Protein AF-A0A369GUS5-F1 (afdb_monomer_lite)

Radius of gyration: 23.83 Å; chains: 1; bounding box: 43×52×90 Å

Structure (mmCIF, N/CA/C/O backbone):
data_AF-A0A369GUS5-F1
#
_entry.id   AF-A0A369GUS5-F1
#
loop_
_atom_site.group_PDB
_atom_site.id
_atom_site.type_symbol
_atom_site.label_atom_id
_atom_site.label_alt_id
_atom_site.label_comp_id
_atom_site.label_asym_id
_atom_site.label_entity_id
_atom_site.label_seq_id
_atom_site.pdbx_PDB_ins_code
_atom_site.Cartn_x
_atom_site.Cartn_y
_atom_site.Cartn_z
_atom_site.occupancy
_atom_site.B_iso_or_equiv
_atom_site.auth_seq_id
_atom_site.auth_comp_id
_atom_site.auth_asym_id
_atom_site.auth_atom_id
_atom_site.pdbx_PDB_model_num
ATOM 1 N N . MET A 1 1 ? 21.779 -41.588 66.753 1.00 44.69 1 MET A N 1
ATOM 2 C CA . MET A 1 1 ? 21.490 -40.269 66.150 1.00 44.69 1 MET A CA 1
ATOM 3 C C . MET A 1 1 ? 20.003 -40.206 65.846 1.00 44.69 1 MET A C 1
ATOM 5 O O . MET A 1 1 ? 19.440 -41.205 65.418 1.00 44.69 1 MET A O 1
ATOM 9 N N . PHE A 1 2 ? 19.377 -39.089 66.210 1.00 37.22 2 PHE A N 1
ATOM 10 C CA . PHE A 1 2 ? 17.934 -38.844 66.201 1.00 37.22 2 PHE A CA 1
ATOM 11 C C . PHE A 1 2 ? 17.365 -38.628 64.784 1.00 37.22 2 PHE A C 1
ATOM 13 O O . PHE A 1 2 ? 18.080 -38.204 63.882 1.00 37.22 2 PHE A O 1
ATOM 20 N N . LYS A 1 3 ? 16.066 -38.922 64.631 1.00 46.69 3 LYS A N 1
ATOM 21 C CA . LYS A 1 3 ? 15.208 -38.693 63.453 1.00 46.69 3 LYS A CA 1
ATOM 22 C C . LYS A 1 3 ? 15.026 -37.196 63.157 1.00 46.69 3 LYS A C 1
ATOM 24 O O . LYS A 1 3 ? 14.762 -36.470 64.107 1.00 46.69 3 LYS A O 1
ATOM 29 N N . THR A 1 4 ? 14.939 -36.802 61.882 1.00 53.53 4 THR A N 1
ATOM 30 C CA . THR A 1 4 ? 13.981 -35.775 61.415 1.00 53.53 4 THR A CA 1
ATOM 31 C C . THR A 1 4 ? 13.624 -35.944 59.934 1.00 53.53 4 THR A C 1
ATOM 33 O O . THR A 1 4 ? 14.445 -36.298 59.094 1.00 53.53 4 THR A O 1
ATOM 36 N N . LEU A 1 5 ? 12.335 -35.725 59.685 1.00 45.31 5 LEU A N 1
ATOM 37 C CA . LEU A 1 5 ? 11.570 -35.738 58.442 1.00 45.31 5 LEU A CA 1
ATOM 38 C C . LEU A 1 5 ? 11.574 -34.324 57.829 1.00 45.31 5 LEU A C 1
ATOM 40 O O . LEU A 1 5 ? 11.420 -33.384 58.602 1.00 45.31 5 LEU A O 1
ATOM 44 N N . THR A 1 6 ? 11.602 -34.185 56.499 1.00 53.84 6 THR A N 1
ATOM 45 C CA . THR A 1 6 ? 10.956 -33.087 55.731 1.00 53.84 6 THR A CA 1
ATOM 46 C C . THR A 1 6 ? 11.030 -33.454 54.241 1.00 53.84 6 THR A C 1
ATOM 48 O O . THR A 1 6 ? 12.108 -33.536 53.670 1.00 53.84 6 THR A O 1
ATOM 51 N N . ALA A 1 7 ? 9.973 -33.982 53.623 1.00 46.22 7 ALA A N 1
ATOM 52 C CA . ALA A 1 7 ? 8.771 -33.290 53.144 1.00 46.22 7 ALA A CA 1
ATOM 53 C C . ALA A 1 7 ? 9.074 -32.211 52.087 1.00 46.22 7 ALA A C 1
ATOM 55 O O . ALA A 1 7 ? 9.601 -31.144 52.382 1.00 46.22 7 ALA A O 1
ATOM 56 N N . ALA A 1 8 ? 8.709 -32.581 50.859 1.00 48.75 8 ALA A N 1
ATOM 57 C CA . ALA A 1 8 ? 8.544 -31.810 49.637 1.00 48.75 8 ALA A CA 1
ATOM 58 C C . ALA A 1 8 ? 8.296 -30.304 49.792 1.00 48.75 8 ALA A C 1
ATOM 60 O O . ALA A 1 8 ? 7.385 -29.892 50.503 1.00 48.75 8 ALA A O 1
ATOM 61 N N . ILE A 1 9 ? 8.961 -29.526 48.936 1.00 44.50 9 ILE A N 1
ATOM 62 C CA . ILE A 1 9 ? 8.297 -28.443 48.210 1.00 44.50 9 ILE A CA 1
ATOM 63 C C . ILE A 1 9 ? 8.698 -28.597 46.746 1.00 44.50 9 ILE A C 1
ATOM 65 O O . ILE A 1 9 ? 9.790 -28.219 46.326 1.00 44.50 9 ILE A O 1
ATOM 69 N N . ALA A 1 10 ? 7.794 -29.208 45.981 1.00 40.84 10 ALA A N 1
ATOM 70 C CA . ALA A 1 10 ? 7.699 -28.954 44.560 1.00 40.84 10 ALA A CA 1
ATOM 71 C C . ALA A 1 10 ? 7.526 -27.441 44.407 1.00 40.84 10 ALA A C 1
ATOM 73 O O . ALA A 1 10 ? 6.469 -26.895 44.724 1.00 40.84 10 ALA A O 1
ATOM 74 N N . ALA A 1 11 ? 8.583 -26.762 43.970 1.00 43.59 11 ALA A N 1
ATOM 75 C CA . ALA A 1 11 ? 8.459 -25.438 43.399 1.00 43.59 11 ALA A CA 1
ATOM 76 C C . ALA A 1 11 ? 7.701 -25.615 42.080 1.00 43.59 11 ALA A C 1
ATOM 78 O O . ALA A 1 11 ? 8.285 -25.756 41.008 1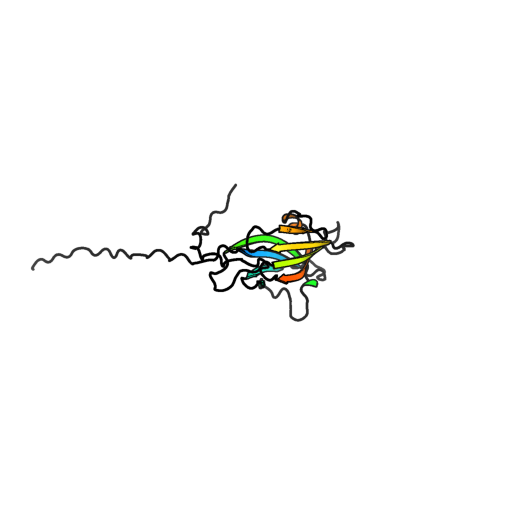.00 43.59 11 ALA A O 1
ATOM 79 N N . MET A 1 12 ? 6.373 -25.686 42.183 1.00 40.16 12 MET A N 1
ATOM 80 C CA . MET A 1 12 ? 5.496 -25.311 41.092 1.00 40.16 12 MET A CA 1
ATOM 81 C C . MET A 1 12 ? 5.793 -23.839 40.841 1.00 40.16 12 MET A C 1
ATOM 83 O O . MET A 1 12 ? 5.232 -22.953 41.485 1.00 40.16 12 MET A O 1
ATOM 87 N N . SER A 1 13 ? 6.748 -23.587 39.952 1.00 38.53 13 SER A N 1
ATOM 88 C CA . SER A 1 13 ? 6.849 -22.324 39.251 1.00 38.53 13 SER A CA 1
ATOM 89 C C . SER A 1 13 ? 5.513 -22.139 38.544 1.00 38.53 13 SER A C 1
ATOM 91 O O . SER A 1 13 ? 5.273 -22.701 37.478 1.00 38.53 13 SER A O 1
ATOM 93 N N . LEU A 1 14 ? 4.613 -21.413 39.203 1.00 39.03 14 LEU A N 1
ATOM 94 C CA . LEU A 1 14 ? 3.466 -20.768 38.593 1.00 39.03 14 LEU A CA 1
ATOM 95 C C . LEU A 1 14 ? 4.026 -19.828 37.524 1.00 39.03 14 LEU A C 1
ATOM 97 O O . LEU A 1 14 ? 4.343 -18.671 37.790 1.00 39.03 14 LEU A O 1
ATOM 101 N N . VAL A 1 15 ? 4.205 -20.360 36.318 1.00 49.12 15 VAL A N 1
ATOM 102 C CA . VAL A 1 15 ? 4.298 -19.552 35.111 1.00 49.12 15 VAL A CA 1
ATOM 103 C C . VAL A 1 15 ? 2.912 -18.948 34.960 1.00 49.12 15 VAL A C 1
ATOM 105 O O . VAL A 1 15 ? 1.970 -19.615 34.536 1.00 49.12 15 VAL A O 1
ATOM 108 N N . LEU A 1 16 ? 2.762 -17.711 35.429 1.00 38.84 16 LEU A N 1
ATOM 109 C CA . LEU A 1 16 ? 1.596 -16.902 35.110 1.00 38.84 16 LEU A CA 1
ATOM 110 C C . LEU A 1 16 ? 1.474 -16.872 33.578 1.00 38.84 16 LEU A C 1
ATOM 112 O O . LEU A 1 16 ? 2.480 -16.603 32.914 1.00 38.84 16 LEU A O 1
ATOM 116 N N . PRO A 1 17 ? 0.295 -17.172 33.005 1.00 42.44 17 PRO A N 1
ATOM 117 C CA . PRO A 1 17 ? 0.093 -17.011 31.575 1.00 42.44 17 PRO A CA 1
ATOM 118 C C . PRO A 1 17 ? 0.383 -15.552 31.220 1.00 42.44 17 PRO A C 1
ATOM 120 O O . PRO A 1 17 ? -0.024 -14.638 31.943 1.00 42.44 17 PRO A O 1
ATOM 123 N N . SER A 1 18 ? 1.142 -15.341 30.144 1.00 45.41 18 SER A N 1
ATOM 124 C CA . SER A 1 18 ? 1.395 -14.013 29.595 1.00 45.41 18 SER A CA 1
ATOM 125 C C . SER A 1 18 ? 0.057 -13.302 29.427 1.00 45.41 18 SER A C 1
ATOM 127 O O . SER A 1 18 ? -0.806 -13.799 28.705 1.00 45.41 18 SER A O 1
ATOM 129 N N . MET A 1 19 ? -0.134 -12.178 30.118 1.00 49.44 19 MET A N 1
ATOM 130 C CA . MET A 1 19 ? -1.291 -11.315 29.897 1.00 49.44 19 MET A CA 1
ATOM 131 C C . MET A 1 19 ? -1.274 -10.939 28.414 1.00 49.44 19 MET A C 1
ATOM 133 O O . MET A 1 19 ? -0.328 -10.287 27.969 1.00 49.44 19 MET A O 1
ATOM 137 N N . ALA A 1 20 ? -2.248 -11.436 27.651 1.00 63.28 20 ALA A N 1
ATOM 138 C CA . ALA A 1 20 ? -2.401 -11.109 26.241 1.00 63.28 20 ALA A CA 1
ATOM 139 C C . ALA A 1 20 ? -2.419 -9.579 26.088 1.00 63.28 20 ALA A C 1
ATOM 141 O O . ALA A 1 20 ? -3.036 -8.880 26.899 1.00 63.28 20 ALA A O 1
ATOM 142 N N . GLY A 1 21 ? -1.695 -9.049 25.098 1.00 73.75 21 GLY A N 1
ATOM 143 C CA . GLY A 1 21 ? -1.693 -7.613 24.823 1.00 73.75 21 GLY A CA 1
ATOM 144 C C . GLY A 1 21 ? -3.112 -7.121 24.522 1.00 73.75 21 GLY A C 1
ATOM 145 O O . GLY A 1 21 ? -3.940 -7.878 24.027 1.00 73.75 21 GLY A O 1
ATOM 146 N N . LEU A 1 22 ? -3.425 -5.860 24.831 1.00 80.50 22 LEU A N 1
ATOM 147 C CA . LEU A 1 22 ? -4.687 -5.248 24.401 1.00 80.50 22 LEU A CA 1
ATOM 148 C C . LEU A 1 22 ? -4.479 -4.537 23.063 1.00 80.50 22 LEU A C 1
ATOM 150 O O . LEU A 1 22 ? -3.618 -3.661 22.945 1.00 80.50 22 LEU A O 1
ATOM 154 N N . VAL A 1 23 ? -5.309 -4.864 22.076 1.00 84.00 23 VAL A N 1
ATOM 155 C CA . VAL A 1 23 ? -5.257 -4.299 20.722 1.00 84.00 23 VAL A CA 1
ATOM 156 C C . VAL A 1 23 ? -6.601 -3.700 20.317 1.00 84.00 23 VAL A C 1
ATOM 158 O O . VAL A 1 23 ? -7.645 -3.992 20.900 1.00 84.00 23 VAL A O 1
ATOM 161 N N . SER A 1 24 ? -6.584 -2.819 19.323 1.00 84.19 24 SER A N 1
ATOM 162 C CA . SER A 1 24 ? -7.795 -2.325 18.673 1.00 84.19 24 SER A CA 1
ATOM 163 C C . SER A 1 24 ? -8.237 -3.311 17.582 1.00 84.19 24 SER A C 1
ATOM 165 O O . SER A 1 24 ? -7.392 -3.824 16.848 1.00 84.19 24 SER A O 1
ATOM 167 N N . PRO A 1 25 ? -9.546 -3.554 17.386 1.00 82.69 25 PRO A N 1
ATOM 168 C CA . PRO A 1 25 ? -10.033 -4.282 16.218 1.00 82.69 25 PRO A CA 1
ATOM 169 C C . PRO A 1 25 ? -9.846 -3.494 14.909 1.00 82.69 25 PRO A C 1
ATOM 171 O O . PRO A 1 25 ? -10.026 -4.074 13.841 1.00 82.69 25 PRO A O 1
ATOM 174 N N . ASP A 1 26 ? -9.485 -2.202 14.969 1.00 87.81 26 ASP A N 1
ATOM 175 C CA . ASP A 1 26 ? -9.043 -1.463 13.784 1.00 87.81 26 ASP A CA 1
ATOM 176 C C . ASP A 1 26 ? -7.788 -2.135 13.192 1.00 87.81 26 ASP A C 1
ATOM 178 O O . ASP A 1 26 ? -6.863 -2.521 13.915 1.00 87.81 26 ASP A O 1
ATOM 182 N N . LYS A 1 27 ? -7.745 -2.242 11.864 1.00 87.31 27 LYS A N 1
ATOM 183 C CA . LYS A 1 27 ? -6.647 -2.897 11.150 1.00 87.31 27 LYS A CA 1
ATOM 184 C C . LYS A 1 27 ? -5.596 -1.917 10.644 1.00 87.31 27 LYS A C 1
ATOM 186 O O . LYS A 1 27 ? -5.919 -0.863 10.096 1.00 87.31 27 LYS A O 1
ATOM 191 N N . GLY A 1 28 ? -4.342 -2.327 10.784 1.00 91.38 28 GLY A N 1
ATOM 192 C CA . GLY A 1 28 ? -3.206 -1.854 10.009 1.00 91.38 28 GLY A CA 1
ATOM 193 C C . GLY A 1 28 ? -2.845 -2.884 8.941 1.00 91.38 28 GLY A C 1
ATOM 194 O O . GLY A 1 28 ? -3.308 -4.026 8.973 1.00 91.38 28 GLY A O 1
ATOM 195 N N . TYR A 1 29 ? -2.016 -2.476 7.990 1.00 94.56 29 TYR A N 1
ATOM 196 C CA . TYR A 1 29 ? -1.595 -3.292 6.864 1.00 94.56 29 TYR A CA 1
ATOM 197 C C . TYR A 1 29 ? -0.085 -3.269 6.715 1.00 94.56 29 TYR A C 1
ATOM 199 O O . TYR A 1 29 ? 0.569 -2.245 6.924 1.00 94.56 29 TYR A O 1
ATOM 207 N N . GLN A 1 30 ? 0.447 -4.415 6.321 1.00 95.19 30 GLN A N 1
ATOM 208 C CA . GLN A 1 30 ? 1.830 -4.613 5.946 1.00 95.19 30 GLN A CA 1
ATOM 209 C C . GLN A 1 30 ? 1.860 -5.140 4.513 1.00 95.19 30 GLN A C 1
ATOM 211 O O . GLN A 1 30 ? 1.244 -6.155 4.192 1.00 95.19 30 GLN A O 1
ATOM 216 N N . ILE A 1 31 ? 2.562 -4.428 3.639 1.00 93.75 31 ILE A N 1
ATOM 217 C CA . ILE A 1 31 ? 2.681 -4.755 2.224 1.00 93.75 31 ILE A CA 1
ATOM 218 C C . ILE A 1 31 ? 4.142 -5.054 1.916 1.00 93.75 31 ILE A C 1
ATOM 220 O O . ILE A 1 31 ? 5.006 -4.189 2.052 1.00 93.75 31 ILE A O 1
ATOM 224 N N . HIS A 1 32 ? 4.406 -6.282 1.483 1.00 94.25 32 HIS A N 1
ATOM 225 C CA . HIS A 1 32 ? 5.722 -6.721 1.038 1.00 94.25 32 HIS A CA 1
ATOM 226 C C . HIS A 1 32 ? 5.860 -6.512 -0.464 1.00 94.25 32 HIS A C 1
ATOM 228 O O . HIS A 1 32 ? 4.993 -6.920 -1.243 1.00 94.25 32 HIS A O 1
ATOM 234 N N . MET A 1 33 ? 6.963 -5.900 -0.871 1.00 92.19 33 MET A N 1
ATOM 235 C CA . MET A 1 33 ? 7.232 -5.499 -2.243 1.00 92.19 33 MET A CA 1
ATOM 236 C C . MET A 1 33 ? 8.675 -5.821 -2.621 1.00 92.19 33 MET A C 1
ATOM 238 O O . MET A 1 33 ? 9.571 -5.742 -1.786 1.00 92.19 33 MET A O 1
ATOM 242 N N . ASP A 1 34 ? 8.902 -6.114 -3.898 1.00 90.12 34 ASP A N 1
ATOM 243 C CA . ASP A 1 34 ? 10.242 -6.144 -4.480 1.00 90.12 34 ASP A CA 1
ATOM 244 C C . ASP A 1 34 ? 10.408 -4.924 -5.380 1.00 90.12 34 ASP A C 1
ATOM 246 O O . ASP A 1 34 ? 9.797 -4.857 -6.450 1.00 90.12 34 ASP A O 1
ATOM 250 N N . CYS A 1 35 ? 11.235 -3.973 -4.959 1.00 87.31 35 CYS A N 1
ATOM 251 C CA . CYS A 1 35 ? 11.484 -2.734 -5.685 1.00 87.31 35 CYS A CA 1
ATOM 252 C C . CYS A 1 35 ? 12.775 -2.812 -6.499 1.00 87.31 35 CYS A C 1
ATOM 254 O O . CYS A 1 35 ? 13.716 -3.517 -6.139 1.00 87.31 35 CYS A O 1
ATOM 256 N N . THR A 1 36 ? 12.828 -2.110 -7.624 1.00 82.19 36 THR A N 1
ATOM 257 C CA . THR A 1 36 ? 13.987 -2.078 -8.515 1.00 82.19 36 THR A CA 1
ATOM 258 C C . THR A 1 36 ? 14.125 -0.712 -9.179 1.00 82.19 36 THR A C 1
ATOM 260 O O . THR A 1 36 ? 13.134 -0.011 -9.373 1.00 82.19 36 THR A O 1
ATOM 263 N N . ASP A 1 37 ? 15.358 -0.333 -9.505 1.00 78.81 37 ASP A N 1
ATOM 264 C CA . ASP A 1 37 ? 15.680 0.906 -10.209 1.00 78.81 37 ASP A CA 1
ATOM 265 C C . ASP A 1 37 ? 15.602 0.624 -11.716 1.00 78.81 37 ASP A C 1
ATOM 267 O O . ASP A 1 37 ? 16.418 -0.157 -12.223 1.00 78.81 37 ASP A O 1
ATOM 271 N N . PRO A 1 38 ? 14.656 1.237 -12.448 1.00 69.44 38 PRO A N 1
ATOM 272 C CA . PRO A 1 38 ? 14.501 1.028 -13.880 1.00 69.44 38 PRO A CA 1
ATOM 273 C C . PRO A 1 38 ? 15.711 1.530 -14.684 1.00 69.44 38 PRO A C 1
ATOM 275 O O . PRO A 1 38 ? 15.895 1.112 -15.826 1.00 69.44 38 PRO A O 1
ATOM 278 N N . ASN A 1 39 ? 16.554 2.396 -14.110 1.00 67.75 39 ASN A N 1
ATOM 279 C CA . ASN A 1 39 ? 17.751 2.929 -14.761 1.00 67.75 39 ASN A CA 1
ATOM 280 C C . ASN A 1 39 ? 18.976 2.013 -14.613 1.00 67.75 39 ASN A C 1
ATOM 282 O O . ASN A 1 39 ? 20.017 2.274 -15.222 1.00 67.75 39 ASN A O 1
ATOM 286 N N . TYR A 1 40 ? 18.891 0.943 -13.817 1.00 61.31 40 TYR A N 1
ATOM 287 C CA . TYR A 1 40 ? 20.013 0.033 -13.615 1.00 61.31 40 TYR A CA 1
ATOM 288 C C . TYR A 1 40 ? 20.130 -0.959 -14.784 1.00 61.31 40 TYR A C 1
ATOM 290 O O . TYR A 1 40 ? 19.441 -1.977 -14.845 1.00 61.31 40 TYR A O 1
ATOM 298 N N . ILE A 1 41 ? 21.029 -0.666 -15.730 1.00 51.06 41 ILE A N 1
ATOM 299 C CA . ILE A 1 41 ? 21.326 -1.521 -16.890 1.00 51.06 41 ILE A CA 1
ATOM 300 C C . ILE A 1 41 ? 22.166 -2.728 -16.422 1.00 51.06 41 ILE A C 1
ATOM 302 O O . ILE A 1 41 ? 23.389 -2.653 -16.332 1.00 51.06 41 ILE A O 1
ATOM 306 N N . GLY A 1 42 ? 21.511 -3.845 -16.089 1.00 55.88 42 GLY A N 1
ATOM 307 C CA . GLY A 1 42 ? 22.139 -5.093 -15.626 1.00 55.88 42 GLY A CA 1
ATOM 308 C C . GLY A 1 42 ? 21.107 -6.124 -15.148 1.00 55.88 42 GLY A C 1
ATOM 309 O O . GLY A 1 42 ? 19.918 -5.982 -15.429 1.00 55.88 42 GLY A O 1
ATOM 310 N N . LEU A 1 43 ? 21.525 -7.154 -14.393 1.00 56.22 43 LEU A N 1
ATOM 311 C CA . LEU A 1 43 ? 20.582 -7.891 -13.537 1.00 56.22 43 LEU A CA 1
ATOM 312 C C . LEU A 1 43 ? 20.069 -6.887 -12.504 1.00 56.22 43 LEU A C 1
ATOM 314 O O . LEU A 1 43 ? 20.763 -6.609 -11.528 1.00 56.22 43 LEU A O 1
ATOM 318 N N . ALA A 1 44 ? 18.916 -6.277 -12.780 1.00 63.59 44 ALA A N 1
ATOM 319 C CA . ALA A 1 44 ? 18.364 -5.217 -11.954 1.00 63.59 44 ALA A CA 1
ATOM 320 C C . ALA A 1 44 ? 18.285 -5.714 -10.504 1.00 63.59 44 ALA A C 1
ATOM 322 O O . ALA A 1 44 ? 17.569 -6.678 -10.207 1.00 63.59 44 ALA A O 1
ATOM 323 N N . LYS A 1 45 ? 19.090 -5.110 -9.618 1.00 75.12 45 LYS A N 1
ATOM 324 C CA . LYS A 1 45 ? 19.076 -5.450 -8.196 1.00 75.12 45 LYS A CA 1
ATOM 325 C C . LYS A 1 45 ? 17.649 -5.212 -7.703 1.00 75.12 45 LYS A C 1
ATOM 327 O O . LYS A 1 45 ? 17.031 -4.192 -8.019 1.00 75.1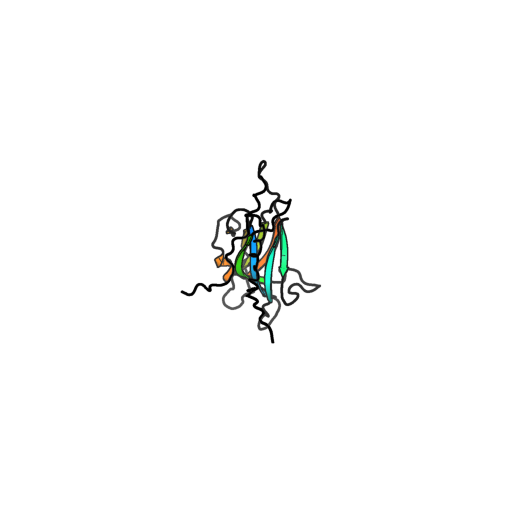2 45 LYS A O 1
ATOM 332 N N . LYS A 1 46 ? 17.106 -6.206 -7.006 1.00 82.62 46 LYS A N 1
ATOM 333 C CA . LYS A 1 46 ? 15.810 -6.102 -6.344 1.00 82.62 46 LYS A CA 1
ATOM 334 C C . LYS A 1 46 ? 16.054 -5.869 -4.868 1.00 82.62 46 LYS A C 1
ATOM 336 O O . LYS A 1 46 ? 16.896 -6.540 -4.274 1.00 82.62 46 LYS A O 1
ATOM 341 N N . TRP A 1 47 ? 15.314 -4.929 -4.310 1.00 86.50 47 TRP A N 1
ATOM 342 C CA . TRP A 1 47 ? 15.328 -4.605 -2.897 1.00 86.50 47 TRP A CA 1
ATOM 343 C C . TRP A 1 47 ? 14.008 -5.050 -2.278 1.00 86.50 47 TRP A C 1
ATOM 345 O O . TRP A 1 47 ? 12.955 -4.618 -2.759 1.00 86.50 47 TRP A O 1
ATOM 355 N N . PRO A 1 48 ? 14.038 -5.909 -1.248 1.00 90.06 48 PRO A N 1
ATOM 356 C CA . PRO A 1 48 ? 12.841 -6.223 -0.491 1.00 90.06 48 PRO A CA 1
ATOM 357 C C . PRO A 1 48 ? 12.450 -4.996 0.336 1.00 90.06 48 PRO A C 1
ATOM 359 O O . PRO A 1 48 ? 13.227 -4.503 1.153 1.00 90.06 48 PRO A O 1
ATOM 362 N N . VAL A 1 49 ? 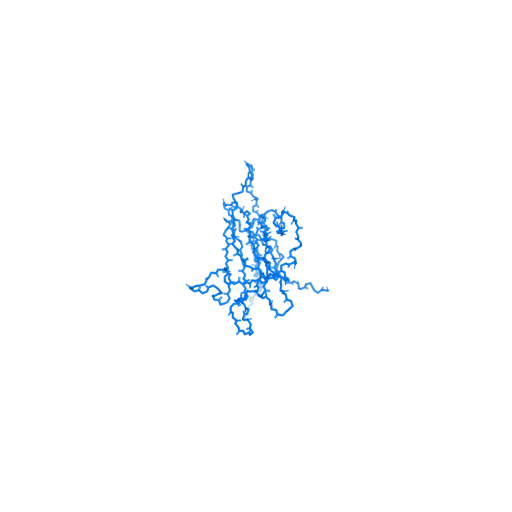11.236 -4.506 0.121 1.00 90.50 49 VAL A N 1
ATOM 363 C CA . VAL A 1 49 ? 10.678 -3.350 0.820 1.00 90.50 49 VAL A CA 1
ATOM 364 C C . VAL A 1 49 ? 9.390 -3.768 1.507 1.00 90.50 49 VAL A C 1
ATOM 366 O O . VAL A 1 49 ? 8.523 -4.411 0.919 1.00 90.50 49 VAL A O 1
ATOM 369 N N . THR A 1 50 ? 9.250 -3.377 2.764 1.00 92.75 50 THR A N 1
ATOM 370 C CA . THR A 1 50 ? 8.025 -3.548 3.538 1.00 92.75 50 THR A CA 1
ATOM 371 C C . THR A 1 50 ? 7.432 -2.178 3.823 1.00 92.75 50 THR A C 1
ATOM 373 O O . THR A 1 50 ? 8.083 -1.340 4.443 1.00 92.75 50 THR A O 1
ATOM 376 N N . MET A 1 51 ? 6.197 -1.954 3.385 1.00 91.25 51 MET A N 1
ATOM 377 C CA . MET A 1 51 ? 5.409 -0.775 3.731 1.00 91.25 51 MET A CA 1
ATOM 378 C C . MET A 1 51 ? 4.426 -1.135 4.844 1.00 91.25 51 MET A C 1
ATOM 380 O O . MET A 1 51 ? 3.653 -2.078 4.687 1.00 91.25 51 MET A O 1
ATOM 384 N N . THR A 1 52 ? 4.431 -0.401 5.953 1.00 92.94 52 THR A N 1
ATOM 385 C CA . THR A 1 52 ? 3.498 -0.601 7.071 1.00 92.94 52 THR A CA 1
ATOM 386 C C . THR A 1 52 ? 2.687 0.654 7.347 1.00 92.94 52 THR A C 1
ATOM 388 O O . THR A 1 52 ? 3.199 1.770 7.258 1.00 92.94 52 THR A O 1
ATOM 391 N N . THR A 1 53 ? 1.415 0.476 7.700 1.00 91.50 53 THR A N 1
ATOM 392 C CA . THR A 1 53 ? 0.520 1.578 8.069 1.00 91.50 53 THR A CA 1
ATOM 393 C C . THR A 1 53 ? 0.325 1.660 9.576 1.00 91.50 53 THR A C 1
ATOM 395 O O . THR A 1 53 ? 0.107 0.631 10.215 1.00 91.50 53 THR A O 1
ATOM 398 N N . GLY A 1 54 ? 0.307 2.865 10.135 1.00 87.12 54 GLY A N 1
ATOM 399 C CA . GLY A 1 54 ? 0.024 3.086 11.550 1.00 87.12 54 GLY A CA 1
ATOM 400 C C . GLY A 1 54 ? -1.305 3.789 11.832 1.00 87.12 54 GLY A C 1
ATOM 401 O O . GLY A 1 54 ? -2.112 4.066 10.944 1.00 87.12 54 GLY A O 1
ATOM 402 N N . LEU A 1 55 ? -1.540 4.059 13.114 1.00 84.12 55 LEU A N 1
ATOM 403 C CA . LEU A 1 55 ? -2.832 4.476 13.658 1.00 84.12 55 LEU A CA 1
ATOM 404 C C . LEU A 1 55 ? -3.257 5.862 13.160 1.00 84.12 55 LEU A C 1
ATOM 406 O O . LEU A 1 55 ? -4.417 6.075 12.803 1.00 84.12 55 LEU A O 1
ATOM 410 N N . SER A 1 56 ? -2.322 6.809 13.106 1.00 82.50 56 SER A N 1
ATOM 411 C CA . SER A 1 56 ? -2.589 8.185 12.681 1.00 82.50 56 SER A CA 1
ATOM 412 C C . SER A 1 56 ? -2.558 8.366 11.162 1.00 82.50 56 SER A C 1
ATOM 414 O O . SER A 1 56 ? -2.716 9.497 10.680 1.00 82.50 56 SER A O 1
ATOM 416 N N . GLY A 1 57 ? -2.446 7.259 10.424 1.00 81.12 57 GLY A N 1
ATOM 417 C CA . GLY A 1 57 ? -2.283 7.223 8.981 1.00 81.12 57 GLY A CA 1
ATOM 418 C C . GLY A 1 57 ? -0.838 7.413 8.529 1.00 81.12 57 GLY A C 1
ATOM 419 O O . GLY A 1 57 ? -0.609 7.810 7.390 1.00 81.12 57 GLY A O 1
ATOM 420 N N . GLU A 1 58 ? 0.131 7.199 9.422 1.00 86.38 58 GLU A N 1
ATOM 421 C CA . GLU A 1 58 ? 1.537 7.120 9.051 1.00 86.38 58 GLU A CA 1
ATOM 422 C C . GLU A 1 58 ? 1.796 5.927 8.124 1.00 86.38 58 GLU A C 1
ATOM 424 O O . GLU A 1 58 ? 1.256 4.837 8.324 1.00 86.38 58 GLU A O 1
ATOM 429 N N . ILE A 1 59 ? 2.658 6.138 7.131 1.00 86.81 59 ILE A N 1
ATOM 430 C CA . ILE A 1 59 ? 3.249 5.068 6.335 1.00 86.81 59 ILE A CA 1
ATOM 431 C C . ILE A 1 59 ? 4.736 5.019 6.643 1.00 86.81 59 ILE A C 1
ATOM 433 O O . ILE A 1 59 ? 5.434 6.027 6.536 1.00 86.81 59 ILE A O 1
ATOM 437 N N . ASN A 1 60 ? 5.218 3.830 6.987 1.00 88.19 60 ASN A N 1
ATOM 438 C CA . ASN A 1 60 ? 6.629 3.569 7.204 1.00 88.19 60 ASN A CA 1
ATOM 439 C C . ASN A 1 60 ? 7.131 2.581 6.156 1.00 88.19 60 ASN A C 1
ATOM 441 O O . ASN A 1 60 ? 6.463 1.595 5.849 1.00 88.19 60 ASN A O 1
ATOM 445 N N . PHE A 1 61 ? 8.332 2.828 5.643 1.00 87.06 61 PHE A N 1
ATOM 446 C CA . PHE A 1 61 ? 9.013 1.925 4.726 1.00 87.06 61 PHE A CA 1
ATOM 447 C C . PHE A 1 61 ? 10.244 1.345 5.416 1.00 87.06 61 PHE A C 1
ATOM 449 O O . PHE A 1 61 ? 11.044 2.080 5.992 1.00 87.06 61 PHE A O 1
ATOM 456 N N . GLN A 1 62 ? 10.400 0.028 5.347 1.00 88.50 62 GLN A N 1
ATOM 457 C CA . GLN A 1 62 ? 11.558 -0.700 5.856 1.00 88.50 62 GLN A CA 1
ATOM 458 C C . GLN A 1 62 ? 12.189 -1.505 4.723 1.00 88.50 62 GLN A C 1
ATOM 460 O O . GLN A 1 62 ? 11.486 -2.147 3.945 1.00 88.50 62 GLN A O 1
ATOM 465 N N . SER A 1 63 ? 13.513 -1.466 4.629 1.00 84.38 63 SER A N 1
ATOM 466 C CA . SER A 1 63 ? 14.313 -2.206 3.652 1.00 84.38 63 SER A CA 1
ATOM 467 C C . SER A 1 63 ? 15.689 -2.465 4.252 1.00 84.38 63 SER A C 1
ATOM 469 O O . SER A 1 63 ? 16.172 -1.652 5.040 1.00 84.38 63 SER A O 1
ATOM 471 N N . GLU A 1 64 ? 16.313 -3.585 3.890 1.00 73.31 64 GLU A N 1
ATOM 472 C CA . GLU A 1 64 ? 17.653 -3.955 4.374 1.00 73.31 64 GLU A CA 1
ATOM 473 C C . GLU A 1 64 ? 18.742 -3.005 3.854 1.00 73.31 64 GLU A C 1
ATOM 475 O O . GLU A 1 64 ? 19.694 -2.694 4.564 1.00 73.31 64 GLU A O 1
ATOM 480 N N . ASP A 1 65 ? 18.554 -2.490 2.639 1.00 67.81 65 ASP A N 1
ATOM 481 C CA . ASP A 1 65 ? 19.362 -1.424 2.052 1.00 67.81 65 ASP A CA 1
ATOM 482 C C . ASP A 1 65 ? 18.508 -0.154 1.933 1.00 67.81 65 ASP A C 1
ATOM 484 O O . ASP A 1 65 ? 17.308 -0.251 1.672 1.00 67.81 65 ASP A O 1
ATOM 488 N N . ASN A 1 66 ? 19.104 1.039 2.054 1.00 64.19 66 ASN A N 1
ATOM 489 C CA . ASN A 1 66 ? 18.428 2.318 1.785 1.00 64.19 66 ASN A CA 1
ATOM 490 C C . ASN A 1 66 ? 17.956 2.384 0.320 1.00 64.19 66 ASN A C 1
ATOM 492 O O . ASN A 1 66 ? 18.645 2.926 -0.544 1.00 64.19 66 ASN A O 1
ATOM 496 N N . TRP A 1 67 ? 16.782 1.807 0.044 1.00 70.94 67 TRP A N 1
ATOM 497 C CA . TRP A 1 67 ? 16.231 1.676 -1.302 1.00 70.94 67 TRP A CA 1
ATOM 498 C C . TRP A 1 67 ? 15.890 3.037 -1.904 1.00 70.94 67 TRP A C 1
ATOM 500 O O . TRP A 1 67 ? 15.951 3.169 -3.110 1.00 70.94 67 TRP A O 1
ATOM 510 N N . TYR A 1 68 ? 15.650 4.068 -1.090 1.00 66.88 68 TYR A N 1
ATOM 511 C CA . TYR A 1 68 ? 15.681 5.475 -1.493 1.00 66.88 68 TYR A CA 1
ATOM 512 C C . TYR A 1 68 ? 16.950 6.127 -0.913 1.00 66.88 68 TYR A C 1
ATOM 514 O O . TYR A 1 68 ? 16.984 6.609 0.216 1.00 66.88 68 TYR A O 1
ATOM 522 N N . GLY A 1 69 ? 18.061 6.068 -1.652 1.00 58.41 69 GLY A N 1
ATOM 523 C CA . GLY A 1 69 ? 19.291 6.783 -1.286 1.00 58.41 69 GLY A CA 1
ATOM 524 C C . GLY A 1 69 ? 19.090 8.306 -1.220 1.00 58.41 69 GLY A C 1
ATOM 525 O O . GLY A 1 69 ? 18.069 8.829 -1.656 1.00 58.41 69 GLY A O 1
ATOM 526 N N . THR A 1 70 ? 20.093 9.037 -0.727 1.00 55.69 70 THR A N 1
ATOM 527 C CA . THR A 1 70 ? 20.033 10.481 -0.404 1.00 55.69 70 THR A CA 1
ATOM 528 C C . THR A 1 70 ? 19.743 11.438 -1.571 1.00 55.69 70 THR A C 1
ATOM 530 O O . THR A 1 70 ? 19.625 12.636 -1.339 1.00 55.69 70 THR A O 1
ATOM 533 N N . GLU A 1 71 ? 19.608 10.947 -2.804 1.00 59.66 71 GLU A N 1
ATOM 534 C CA . GLU A 1 71 ? 19.402 11.769 -4.008 1.00 59.66 71 GLU A CA 1
ATOM 535 C C . GLU A 1 71 ? 18.309 11.235 -4.951 1.00 59.66 71 GLU A C 1
ATOM 537 O O . GLU A 1 71 ? 18.135 11.769 -6.043 1.00 59.66 71 GLU A O 1
ATOM 542 N N . ARG A 1 72 ? 17.577 10.178 -4.569 1.00 64.62 72 ARG A N 1
ATOM 543 C CA . ARG A 1 72 ? 16.557 9.550 -5.426 1.00 64.62 72 ARG A CA 1
ATOM 544 C C . ARG A 1 72 ? 15.178 9.596 -4.790 1.00 64.62 72 ARG A C 1
ATOM 546 O O . ARG A 1 72 ? 15.040 9.492 -3.573 1.00 64.62 72 ARG A O 1
ATOM 553 N N . THR A 1 73 ? 14.165 9.738 -5.629 1.00 67.44 73 THR A N 1
ATOM 554 C CA . THR A 1 73 ? 12.758 9.802 -5.232 1.00 67.44 73 THR A CA 1
ATOM 555 C C . THR A 1 73 ? 12.109 8.421 -5.288 1.00 67.44 73 THR A C 1
ATOM 557 O O . THR A 1 73 ? 12.635 7.497 -5.902 1.00 67.44 73 THR A O 1
ATOM 560 N N . GLN A 1 74 ? 10.952 8.258 -4.644 1.00 66.88 74 GLN A N 1
ATOM 561 C CA . GLN A 1 74 ? 10.188 7.005 -4.711 1.00 66.88 74 GLN A CA 1
ATOM 562 C C . GLN A 1 74 ? 9.709 6.692 -6.140 1.00 66.88 74 GLN A C 1
ATOM 564 O O . GLN A 1 74 ? 9.580 5.523 -6.490 1.00 66.88 74 GLN A O 1
ATOM 569 N N . GLU A 1 75 ? 9.521 7.718 -6.976 1.00 66.69 75 GLU A N 1
ATOM 570 C CA . GLU A 1 75 ? 9.163 7.584 -8.395 1.00 66.69 75 GLU A CA 1
ATOM 571 C C . GLU A 1 75 ? 10.284 6.957 -9.238 1.00 66.69 75 GLU A C 1
ATOM 573 O O . GLU A 1 75 ? 10.015 6.344 -10.274 1.00 66.69 75 GLU A O 1
ATOM 578 N N . ASP A 1 76 ? 11.535 7.057 -8.773 1.00 70.25 76 ASP A N 1
ATOM 579 C CA . ASP A 1 76 ? 12.699 6.441 -9.415 1.00 70.25 76 ASP A CA 1
ATOM 580 C C . ASP A 1 76 ? 12.778 4.931 -9.161 1.00 70.25 76 ASP A C 1
ATOM 582 O O . ASP A 1 76 ? 13.676 4.269 -9.674 1.00 70.25 76 ASP A O 1
ATOM 586 N N . TYR A 1 77 ? 11.856 4.364 -8.380 1.00 78.31 77 TYR A N 1
ATOM 587 C CA . TYR A 1 77 ? 11.812 2.940 -8.081 1.00 78.31 77 TYR A CA 1
ATOM 588 C C . TYR A 1 77 ? 10.466 2.345 -8.455 1.00 78.31 77 TYR A C 1
ATOM 590 O O . TYR A 1 77 ? 9.398 2.874 -8.160 1.00 78.31 77 TYR A O 1
ATOM 598 N N . MET A 1 78 ? 10.524 1.179 -9.086 1.00 85.12 78 MET A N 1
ATOM 599 C CA . MET A 1 78 ? 9.344 0.420 -9.464 1.00 85.12 78 MET A CA 1
ATOM 600 C C . MET A 1 78 ? 9.272 -0.858 -8.646 1.00 85.12 78 MET A C 1
ATOM 602 O O . MET A 1 78 ? 10.232 -1.623 -8.581 1.00 85.12 78 MET A O 1
ATOM 606 N N . CYS A 1 79 ? 8.116 -1.108 -8.051 1.00 87.25 79 CYS A N 1
ATOM 607 C CA . CYS A 1 79 ? 7.879 -2.202 -7.132 1.00 87.25 79 CYS A CA 1
ATOM 608 C C . CYS A 1 79 ? 6.863 -3.197 -7.692 1.00 87.25 79 CYS A C 1
ATOM 610 O O . CYS A 1 79 ? 5.873 -2.821 -8.323 1.00 87.25 79 CYS A O 1
ATOM 612 N N . VAL A 1 80 ? 7.111 -4.479 -7.430 1.00 89.81 80 VAL A N 1
ATOM 613 C CA . VAL A 1 80 ? 6.141 -5.563 -7.603 1.00 89.81 80 VAL A CA 1
ATOM 614 C C . VAL A 1 80 ? 5.613 -5.941 -6.227 1.00 89.81 80 VAL A C 1
ATOM 616 O O . VAL A 1 80 ? 6.393 -6.242 -5.324 1.00 89.81 80 VAL A O 1
ATOM 619 N N . PHE A 1 81 ? 4.296 -5.961 -6.067 1.00 91.50 81 PHE A N 1
ATOM 620 C CA . PHE A 1 81 ? 3.657 -6.280 -4.793 1.00 91.50 81 PHE A CA 1
ATOM 621 C C . PHE A 1 81 ? 3.601 -7.795 -4.625 1.00 91.50 81 PHE A C 1
ATOM 623 O O . PHE A 1 81 ? 3.151 -8.505 -5.522 1.00 91.50 81 PHE A O 1
ATOM 630 N N . ARG A 1 82 ? 4.090 -8.304 -3.495 1.00 91.94 82 ARG A N 1
ATOM 631 C CA . ARG A 1 82 ? 4.205 -9.743 -3.224 1.00 91.94 82 ARG A CA 1
ATOM 632 C C . ARG A 1 82 ? 3.104 -10.252 -2.322 1.00 91.94 82 ARG A C 1
ATOM 634 O O . ARG A 1 82 ? 2.471 -11.251 -2.644 1.00 91.94 82 ARG A O 1
ATOM 641 N N . ASN A 1 83 ? 2.906 -9.579 -1.198 1.00 91.56 83 ASN A N 1
ATOM 642 C CA . ASN A 1 83 ? 1.936 -9.987 -0.200 1.00 91.56 83 ASN A CA 1
ATOM 643 C C . ASN A 1 83 ? 1.394 -8.766 0.543 1.00 91.56 83 ASN A C 1
ATOM 645 O O . ASN A 1 83 ? 2.099 -7.768 0.695 1.00 91.56 83 ASN A O 1
ATOM 649 N N . LEU A 1 84 ? 0.159 -8.880 1.015 1.00 92.06 84 LEU A N 1
ATOM 650 C CA . LEU A 1 84 ? -0.497 -7.934 1.896 1.00 92.06 84 LEU A CA 1
ATOM 651 C C . LEU A 1 84 ? -1.056 -8.716 3.079 1.00 92.06 84 LEU A C 1
ATOM 653 O O . LEU A 1 84 ? -1.867 -9.623 2.906 1.00 92.06 84 LEU A O 1
ATOM 657 N N . THR A 1 85 ? -0.627 -8.348 4.278 1.00 92.94 85 THR A N 1
ATOM 658 C CA . THR A 1 85 ? -1.145 -8.885 5.535 1.00 92.94 85 THR A CA 1
ATOM 659 C C . THR A 1 85 ? -1.775 -7.762 6.344 1.00 92.94 85 THR A C 1
ATOM 661 O O . THR A 1 85 ? -1.361 -6.604 6.263 1.00 92.94 85 THR A O 1
ATOM 664 N N . SER A 1 86 ? -2.809 -8.091 7.113 1.00 92.50 86 SER A N 1
ATOM 665 C CA . SER A 1 86 ? -3.399 -7.167 8.081 1.00 92.50 86 SER A CA 1
ATOM 666 C C . SER A 1 86 ? -2.982 -7.540 9.495 1.00 92.50 86 SER A C 1
ATOM 668 O O . SER A 1 86 ? -2.852 -8.723 9.804 1.00 92.50 86 SER A O 1
ATOM 670 N N . PHE A 1 87 ? -2.858 -6.546 10.364 1.00 90.50 87 PHE A N 1
ATOM 671 C CA . PHE A 1 87 ? -2.601 -6.726 11.790 1.00 90.50 87 PHE A CA 1
ATOM 672 C C . PHE A 1 87 ? -3.494 -5.797 12.614 1.00 90.50 87 PHE A C 1
ATOM 674 O O . PHE A 1 87 ? -4.027 -4.812 12.100 1.00 90.50 87 PHE A O 1
ATOM 681 N N . HIS A 1 88 ? -3.664 -6.104 13.897 1.00 89.56 88 HIS A N 1
ATOM 682 C CA . HIS A 1 88 ? -4.418 -5.247 14.806 1.00 89.56 88 HIS A CA 1
ATOM 683 C C . HIS A 1 88 ? -3.589 -4.038 15.236 1.00 89.56 88 HIS A C 1
ATOM 685 O O . HIS A 1 88 ? -2.442 -4.174 15.660 1.00 89.56 88 HIS A O 1
ATOM 691 N N . LEU A 1 89 ? -4.168 -2.841 15.133 1.00 86.88 89 LEU A N 1
ATOM 692 C CA . LEU A 1 89 ? -3.510 -1.621 15.592 1.00 86.88 89 LEU A CA 1
ATOM 693 C C . LEU A 1 89 ? -3.419 -1.598 17.127 1.00 86.88 89 LEU A C 1
ATOM 695 O O . LEU A 1 89 ? -4.280 -2.163 17.809 1.00 86.88 89 LEU A O 1
ATOM 699 N N . PRO A 1 90 ? -2.409 -0.921 17.702 1.00 85.88 90 PRO A N 1
ATOM 700 C CA . PRO A 1 90 ? -2.283 -0.817 19.150 1.00 85.88 90 PRO A CA 1
ATOM 701 C C . PRO A 1 90 ? -3.512 -0.138 19.769 1.00 85.88 90 PRO A C 1
ATOM 703 O O . PRO A 1 90 ? -4.080 0.800 19.202 1.00 85.88 90 PRO A O 1
ATOM 706 N N . CYS A 1 91 ? -3.902 -0.591 20.962 1.00 83.31 91 CYS A N 1
ATOM 707 C CA . CYS A 1 91 ? -4.899 0.100 21.774 1.00 83.31 91 CYS A CA 1
ATOM 708 C C . CYS A 1 91 ? -4.353 1.481 22.175 1.00 83.31 91 CYS A C 1
ATOM 710 O O . CYS A 1 91 ? -3.350 1.584 22.882 1.00 83.31 91 CYS A O 1
ATOM 712 N N . ALA A 1 92 ? -4.993 2.550 21.706 1.00 79.81 92 ALA A N 1
ATOM 713 C CA . ALA A 1 92 ? -4.565 3.920 21.962 1.00 79.81 92 ALA A CA 1
ATOM 714 C C . ALA A 1 92 ? -5.759 4.882 22.008 1.00 79.81 92 ALA A C 1
ATOM 716 O O . ALA A 1 92 ? -6.863 4.576 21.559 1.00 79.81 92 ALA A O 1
ATOM 717 N N . ASP A 1 93 ? -5.521 6.098 22.501 1.00 73.81 93 ASP A N 1
ATOM 718 C CA . ASP A 1 93 ? -6.527 7.165 22.580 1.00 73.81 93 ASP A CA 1
ATOM 719 C C . ASP A 1 93 ? -6.881 7.809 21.225 1.00 73.81 93 ASP A C 1
ATOM 721 O O . ASP A 1 93 ? -7.610 8.803 21.164 1.00 73.81 93 ASP A O 1
ATOM 725 N N . GLN A 1 94 ? -6.387 7.268 20.116 1.00 75.38 94 GLN A N 1
ATOM 726 C CA . GLN A 1 94 ? -6.636 7.784 18.774 1.00 75.38 94 GLN A CA 1
ATOM 727 C C . GLN A 1 94 ? -7.380 6.745 17.936 1.00 75.38 94 GLN A C 1
ATOM 729 O O . GLN A 1 94 ? -7.234 5.542 18.121 1.00 75.38 94 GLN A O 1
ATOM 734 N N . LEU A 1 95 ? -8.213 7.229 17.018 1.00 78.12 95 LEU A N 1
ATOM 735 C CA . LEU A 1 95 ? -8.904 6.384 16.053 1.00 78.12 95 LEU A CA 1
ATOM 736 C C . LEU A 1 95 ? -7.958 6.060 14.901 1.00 78.12 95 LEU A C 1
ATOM 738 O O . LEU A 1 95 ? -7.342 6.982 14.364 1.00 78.12 95 LEU A O 1
ATOM 742 N N . GLY A 1 96 ? -7.939 4.798 14.465 1.00 81.81 96 GLY A N 1
ATOM 743 C CA . GLY A 1 96 ? -7.297 4.437 13.207 1.00 81.81 96 GLY A CA 1
ATOM 744 C C . GLY A 1 96 ? -7.856 5.279 12.059 1.00 81.81 96 GLY A C 1
ATOM 745 O O . GLY A 1 96 ? -9.078 5.496 11.986 1.00 81.81 96 GLY A O 1
ATOM 746 N N . LYS A 1 97 ? -6.979 5.729 11.157 1.00 86.88 97 LYS A N 1
ATOM 747 C CA . LYS A 1 97 ? -7.355 6.452 9.936 1.00 86.88 97 LYS A CA 1
ATOM 748 C C . LYS A 1 97 ? -7.197 5.578 8.691 1.00 86.88 97 LYS A C 1
ATOM 750 O O . LYS A 1 97 ? -6.175 4.913 8.557 1.00 86.88 97 LYS A O 1
ATOM 755 N N . PRO A 1 98 ? -8.178 5.584 7.771 1.00 89.44 98 PRO A N 1
ATOM 756 C CA . PRO A 1 98 ? -8.032 4.895 6.501 1.00 89.44 98 PRO A CA 1
ATOM 757 C C . PRO A 1 98 ? -7.024 5.627 5.613 1.00 89.44 98 PRO A C 1
ATOM 759 O O . PRO A 1 98 ? -6.931 6.860 5.631 1.00 89.44 98 PRO A O 1
ATOM 762 N N . ILE A 1 99 ? -6.303 4.846 4.820 1.00 91.62 99 ILE A N 1
ATOM 763 C CA . ILE A 1 99 ? -5.244 5.322 3.933 1.00 91.62 99 ILE A CA 1
ATOM 764 C C . ILE A 1 99 ? -5.571 4.886 2.509 1.00 91.62 99 ILE A C 1
ATOM 766 O O . ILE A 1 99 ? -6.080 3.784 2.290 1.00 91.62 99 ILE A O 1
ATOM 770 N N . THR A 1 100 ? -5.257 5.731 1.535 1.00 92.38 100 THR A N 1
ATOM 771 C CA . THR A 1 100 ? -5.195 5.326 0.131 1.00 92.38 100 THR A CA 1
ATOM 772 C C . THR A 1 100 ? -3.795 5.544 -0.409 1.00 92.38 100 THR A C 1
ATOM 774 O O . THR A 1 100 ? -3.171 6.569 -0.136 1.00 92.38 100 THR A O 1
ATOM 777 N N . VAL A 1 101 ? -3.316 4.578 -1.183 1.00 92.06 101 VAL A N 1
ATOM 778 C CA . VAL A 1 101 ? -2.015 4.632 -1.846 1.00 92.06 101 VAL A CA 1
ATOM 779 C C . VAL A 1 101 ? -2.258 4.620 -3.344 1.00 92.06 101 VAL A C 1
ATOM 781 O O . VAL A 1 101 ? -2.736 3.622 -3.890 1.00 92.06 101 VAL A O 1
ATOM 784 N N . ASP A 1 102 ? -1.943 5.736 -3.986 1.00 92.31 102 ASP A N 1
ATOM 785 C CA . ASP A 1 102 ? -2.028 5.895 -5.427 1.00 92.31 102 ASP A CA 1
ATOM 786 C C . ASP A 1 102 ? -0.751 5.352 -6.055 1.00 92.31 102 ASP A C 1
ATOM 788 O O . ASP A 1 102 ? 0.374 5.718 -5.707 1.00 92.31 102 ASP A O 1
ATOM 792 N N . LEU A 1 103 ? -0.955 4.410 -6.962 1.00 91.31 103 LEU A N 1
ATOM 793 C CA . LEU A 1 103 ? 0.071 3.686 -7.672 1.00 91.31 103 LEU A CA 1
ATOM 794 C C . LEU A 1 103 ? -0.030 4.015 -9.143 1.00 91.31 103 LEU A C 1
ATOM 796 O O . LEU A 1 103 ? -1.105 3.931 -9.740 1.00 91.31 103 LEU A O 1
ATOM 800 N N . ARG A 1 104 ? 1.118 4.240 -9.761 1.00 89.50 104 ARG A N 1
ATOM 801 C CA . ARG A 1 104 ? 1.191 4.352 -11.206 1.00 89.50 104 ARG A CA 1
ATOM 802 C C . ARG A 1 104 ? 1.927 3.148 -11.752 1.00 89.50 104 ARG A C 1
ATOM 804 O 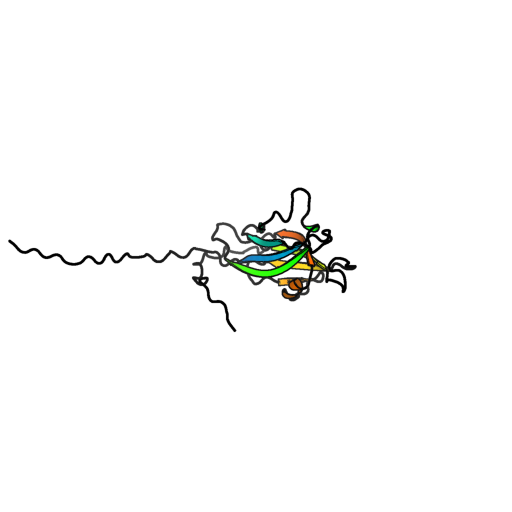O . ARG A 1 104 ? 3.131 2.966 -11.573 1.00 89.50 104 ARG A O 1
ATOM 811 N N . CYS A 1 105 ? 1.146 2.280 -12.372 1.00 87.31 105 CYS A N 1
ATOM 812 C CA . CYS A 1 105 ? 1.535 0.931 -12.722 1.00 87.31 105 CYS A CA 1
ATOM 813 C C . CYS A 1 105 ? 1.765 0.783 -14.214 1.00 87.31 105 CYS A C 1
ATOM 815 O O . CYS A 1 105 ? 1.183 1.480 -15.045 1.00 87.31 105 CYS A O 1
ATOM 817 N N . THR A 1 106 ? 2.590 -0.188 -14.564 1.00 83.38 106 THR A N 1
ATOM 818 C CA . THR A 1 106 ? 2.757 -0.613 -15.936 1.00 83.38 106 THR A CA 1
ATOM 819 C C . THR A 1 106 ? 2.920 -2.121 -16.037 1.00 83.38 106 THR A C 1
ATOM 821 O O . THR A 1 106 ? 3.405 -2.786 -15.115 1.00 83.38 106 THR A O 1
ATOM 824 N N . GLN A 1 107 ? 2.474 -2.666 -17.163 1.00 75.50 107 GLN A N 1
ATOM 825 C CA . GLN A 1 107 ? 2.664 -4.068 -17.491 1.00 75.50 107 GLN A CA 1
ATOM 826 C C . GLN A 1 107 ? 3.966 -4.221 -18.284 1.00 75.50 107 GLN A C 1
ATOM 828 O O . GLN A 1 107 ? 4.188 -3.463 -19.232 1.00 75.50 107 GLN A O 1
ATOM 833 N N . PRO A 1 108 ? 4.822 -5.195 -17.941 1.00 64.38 108 PRO A N 1
ATOM 834 C CA . PRO A 1 108 ? 6.027 -5.454 -18.715 1.00 64.38 108 PRO A CA 1
ATOM 835 C C . PRO A 1 108 ? 5.655 -5.849 -20.154 1.00 64.38 108 PRO A C 1
ATOM 837 O O . PRO A 1 108 ? 4.854 -6.761 -20.363 1.00 64.38 108 PRO A O 1
ATOM 840 N N . THR A 1 109 ? 6.240 -5.186 -21.156 1.00 59.25 109 THR A N 1
ATOM 841 C CA . THR A 1 109 ? 6.110 -5.604 -22.560 1.00 59.25 109 THR A CA 1
ATOM 842 C C . THR A 1 109 ? 7.170 -6.657 -22.896 1.00 59.25 109 THR A C 1
ATOM 844 O O . THR A 1 109 ? 8.244 -6.701 -22.289 1.00 59.25 109 THR A O 1
ATOM 847 N N . LEU A 1 110 ? 6.864 -7.551 -23.847 1.00 53.47 110 LEU A N 1
ATOM 848 C CA . LEU A 1 110 ? 7.782 -8.604 -24.299 1.00 53.47 110 LEU A CA 1
ATOM 849 C C . LEU A 1 110 ? 9.103 -7.980 -24.783 1.00 53.47 110 LEU A C 1
ATOM 851 O O . LEU A 1 110 ? 9.171 -7.434 -25.880 1.00 53.47 110 LEU A O 1
ATOM 855 N N . GLY A 1 111 ? 10.148 -8.069 -23.957 1.00 51.56 111 GLY A N 1
ATOM 856 C CA . GLY A 1 111 ? 11.513 -7.651 -24.291 1.00 51.56 111 GLY A CA 1
ATOM 857 C C . GLY A 1 111 ? 12.114 -6.569 -23.392 1.00 51.56 111 GLY A C 1
ATOM 858 O O . GLY A 1 111 ? 13.337 -6.459 -23.355 1.00 51.56 111 GLY A O 1
ATOM 859 N N . ASN A 1 112 ? 11.315 -5.808 -22.633 1.00 54.97 112 ASN A N 1
ATOM 860 C CA . ASN A 1 112 ? 11.832 -4.886 -21.617 1.00 54.97 112 ASN A CA 1
ATOM 861 C C . ASN A 1 112 ? 10.731 -4.522 -20.604 1.00 54.97 112 ASN A C 1
ATOM 863 O O . ASN A 1 112 ? 9.708 -3.946 -20.968 1.00 54.97 112 ASN A O 1
ATOM 867 N N . ALA A 1 113 ? 10.961 -4.816 -19.322 1.00 53.81 113 ALA A N 1
ATOM 868 C CA . ALA A 1 113 ? 10.019 -4.515 -18.242 1.00 53.81 113 ALA A CA 1
ATOM 869 C C . ALA A 1 113 ? 9.765 -3.006 -18.037 1.00 53.81 113 ALA A C 1
ATOM 871 O O . ALA A 1 113 ? 8.800 -2.642 -17.371 1.00 53.81 113 ALA A O 1
ATOM 872 N N . PHE A 1 114 ? 10.610 -2.150 -18.622 1.00 58.50 114 PHE A N 1
ATOM 873 C CA . PHE A 1 114 ? 10.642 -0.707 -18.383 1.00 58.50 114 PHE A CA 1
ATOM 874 C C . PHE A 1 114 ? 10.387 0.141 -19.645 1.00 58.50 114 PHE A C 1
ATOM 876 O O . PHE A 1 114 ? 10.222 1.355 -19.541 1.00 58.50 114 PHE A O 1
ATOM 883 N N . LEU A 1 115 ? 10.312 -0.469 -20.841 1.00 53.56 115 LEU A N 1
ATOM 884 C CA . LEU A 1 115 ? 9.827 0.211 -22.053 1.00 53.56 115 LEU A CA 1
ATOM 885 C C . LEU A 1 115 ? 8.309 0.077 -22.113 1.00 53.56 115 LEU A C 1
ATOM 887 O O . LEU A 1 115 ? 7.761 -0.892 -22.639 1.00 53.56 115 LEU A O 1
ATOM 891 N N . THR A 1 116 ? 7.620 1.051 -21.536 1.00 56.41 116 THR A N 1
ATOM 892 C CA . THR A 1 116 ? 6.162 1.013 -21.430 1.00 56.41 116 THR A CA 1
ATOM 893 C C . THR A 1 116 ? 5.542 2.308 -21.921 1.00 56.41 116 THR A C 1
ATOM 895 O O . THR A 1 116 ? 5.823 3.378 -21.388 1.00 56.41 116 THR A O 1
ATOM 898 N N . PHE A 1 117 ? 4.681 2.196 -22.935 1.00 55.22 117 PHE A N 1
ATOM 899 C CA . PHE A 1 117 ? 4.002 3.324 -23.582 1.00 55.22 117 PHE A CA 1
ATOM 900 C C . PHE A 1 117 ? 2.758 3.802 -22.818 1.00 55.22 117 PHE A C 1
ATOM 902 O O . PHE A 1 117 ? 2.304 4.922 -23.033 1.00 55.22 117 PHE A O 1
ATOM 909 N N . SER A 1 118 ? 2.217 2.979 -21.913 1.00 65.88 118 SER A N 1
ATOM 910 C CA . SER A 1 118 ? 1.054 3.316 -21.090 1.00 65.88 118 SER A CA 1
ATOM 911 C C . SER A 1 118 ? 1.304 2.988 -19.621 1.00 65.88 118 SER A C 1
ATOM 913 O O . SER A 1 118 ? 1.728 1.880 -19.276 1.00 65.88 118 SER A O 1
ATOM 915 N N . ARG A 1 119 ? 1.009 3.958 -18.758 1.00 75.44 119 ARG A N 1
ATOM 916 C CA . ARG A 1 119 ? 0.934 3.787 -17.307 1.00 75.44 119 ARG A CA 1
ATOM 917 C C . ARG A 1 119 ? -0.527 3.946 -16.904 1.00 75.44 119 ARG A C 1
ATOM 919 O O . ARG A 1 119 ? -1.167 4.875 -17.383 1.00 75.44 119 ARG A O 1
ATOM 926 N N . GLU A 1 120 ? -1.030 3.047 -16.073 1.00 87.00 120 GLU A N 1
ATOM 927 C CA . GLU A 1 120 ? -2.385 3.105 -15.516 1.00 87.00 120 GLU A CA 1
ATOM 928 C C . GLU A 1 120 ? -2.320 3.521 -14.045 1.00 87.00 120 GLU A C 1
ATOM 930 O O . GLU A 1 120 ? -1.409 3.087 -13.331 1.00 87.00 120 GLU A O 1
ATOM 935 N N . MET A 1 121 ? -3.270 4.335 -13.586 1.00 90.38 121 MET A N 1
ATOM 936 C CA . MET A 1 121 ? -3.412 4.629 -12.163 1.00 90.38 121 MET A CA 1
ATOM 937 C C . MET A 1 121 ? -4.255 3.566 -11.474 1.00 90.38 121 MET A C 1
ATOM 939 O O . MET A 1 121 ? -5.391 3.279 -11.863 1.00 90.38 121 MET A O 1
ATOM 943 N N . LEU A 1 122 ? -3.697 3.002 -10.412 1.00 93.19 122 LEU A N 1
ATOM 944 C CA . LEU A 1 122 ? -4.379 2.094 -9.506 1.00 93.19 122 LEU A CA 1
ATOM 945 C C . LEU A 1 122 ? -4.326 2.678 -8.102 1.00 93.19 122 LEU A C 1
ATOM 947 O O . LEU A 1 122 ? -3.362 3.333 -7.732 1.00 93.19 122 LEU A O 1
ATOM 951 N N . ARG A 1 123 ? -5.341 2.408 -7.294 1.00 94.88 123 ARG A N 1
ATOM 952 C CA . ARG A 1 123 ? -5.417 2.893 -5.917 1.00 94.88 123 ARG A CA 1
ATOM 953 C C . ARG A 1 123 ? -5.619 1.725 -4.977 1.00 94.88 123 ARG A C 1
ATOM 955 O O . ARG A 1 123 ? -6.628 1.026 -5.074 1.00 94.88 123 ARG A O 1
ATOM 962 N N . ILE A 1 124 ? -4.670 1.517 -4.070 1.00 95.00 124 ILE A N 1
ATOM 963 C CA . ILE A 1 124 ? -4.857 0.611 -2.939 1.00 95.00 124 ILE A CA 1
ATOM 964 C C . ILE A 1 124 ? -5.625 1.376 -1.870 1.00 95.00 124 ILE A C 1
ATOM 966 O O . ILE A 1 124 ? -5.189 2.429 -1.411 1.00 95.00 124 ILE A O 1
ATOM 970 N N . ASN A 1 125 ? -6.751 0.824 -1.445 1.00 94.06 125 ASN A N 1
ATOM 971 C CA . ASN A 1 125 ? -7.546 1.347 -0.351 1.00 94.06 125 ASN A CA 1
ATOM 972 C C . ASN A 1 125 ? -7.313 0.470 0.880 1.00 94.06 125 ASN A C 1
ATOM 974 O O . ASN A 1 125 ? -7.529 -0.742 0.838 1.00 94.06 125 ASN A O 1
ATOM 978 N N . LEU A 1 126 ? -6.882 1.098 1.971 1.00 93.38 126 LEU A N 1
ATOM 979 C CA . LEU A 1 126 ? -6.521 0.463 3.236 1.00 93.38 126 LEU A CA 1
ATOM 980 C C . LEU A 1 126 ? -7.488 0.951 4.327 1.00 93.38 126 LEU A C 1
ATOM 982 O O . LEU A 1 126 ? -7.189 1.905 5.056 1.00 93.38 126 LEU A O 1
ATOM 986 N N . PRO A 1 127 ? -8.700 0.371 4.410 1.00 91.25 127 PRO A N 1
ATOM 987 C CA . PRO A 1 127 ? -9.687 0.772 5.400 1.00 91.25 127 PRO A CA 1
ATOM 988 C C . PRO A 1 127 ? -9.323 0.229 6.784 1.00 91.25 127 PRO A C 1
ATOM 990 O O . PRO A 1 127 ? -8.856 -0.896 6.915 1.00 91.25 127 PRO A O 1
ATOM 993 N N . VAL A 1 128 ? -9.631 0.977 7.840 1.00 87.94 128 VAL A N 1
ATOM 994 C CA . VAL A 1 128 ? -9.446 0.490 9.224 1.00 87.94 128 VAL A CA 1
ATOM 995 C C . VAL A 1 128 ? -10.479 -0.557 9.639 1.00 87.94 128 VAL A C 1
ATOM 997 O O . VAL A 1 128 ? -10.238 -1.343 10.547 1.00 87.94 128 VAL A O 1
ATOM 1000 N N . GLU A 1 129 ? -11.618 -0.578 8.945 1.00 84.25 129 GLU A N 1
ATOM 1001 C CA . GLU A 1 129 ? -12.709 -1.539 9.094 1.00 84.25 129 GLU A CA 1
ATOM 1002 C C . GLU A 1 129 ? -12.870 -2.272 7.749 1.00 84.25 129 GLU A C 1
ATOM 1004 O O . GLU A 1 129 ? -13.481 -1.726 6.830 1.00 84.25 129 GLU A O 1
ATOM 1009 N N . GLY A 1 130 ? -12.308 -3.477 7.600 1.00 85.06 130 GLY A N 1
ATOM 1010 C CA . GLY A 1 130 ? -12.503 -4.306 6.401 1.00 85.06 130 GLY A CA 1
ATOM 1011 C C . GLY A 1 130 ? -11.241 -4.988 5.880 1.00 85.06 130 GLY A C 1
ATOM 1012 O O . GLY A 1 130 ? -10.277 -5.169 6.616 1.00 85.06 130 GLY A O 1
ATOM 1013 N N . GLU A 1 131 ? -11.278 -5.405 4.617 1.00 90.81 131 GLU A N 1
ATOM 1014 C CA . GLU A 1 131 ? -10.103 -5.886 3.885 1.00 90.81 131 GLU A CA 1
ATOM 1015 C C . GLU A 1 131 ? -9.601 -4.801 2.933 1.00 90.81 131 GLU A C 1
ATOM 1017 O O . GLU A 1 131 ? -10.382 -3.979 2.441 1.00 90.81 131 GLU A O 1
ATOM 1022 N N . ALA A 1 132 ? -8.299 -4.818 2.654 1.00 93.25 132 ALA A N 1
ATOM 1023 C CA . ALA A 1 132 ? -7.717 -3.979 1.620 1.00 93.25 132 ALA A CA 1
ATOM 1024 C C . ALA A 1 132 ? -8.286 -4.339 0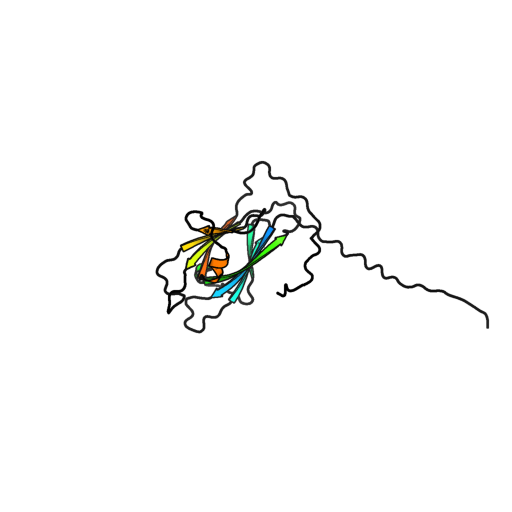.240 1.00 93.25 132 ALA A C 1
ATOM 1026 O O . ALA A 1 132 ? -8.537 -5.508 -0.059 1.00 93.25 132 ALA A O 1
ATOM 1027 N N . TYR A 1 133 ? -8.461 -3.337 -0.619 1.00 94.81 133 TYR A N 1
ATOM 1028 C CA . TYR A 1 133 ? -8.961 -3.540 -1.978 1.00 94.81 133 TYR A CA 1
ATOM 1029 C C . TYR A 1 133 ? -8.306 -2.581 -2.971 1.00 94.81 133 TYR A C 1
ATOM 1031 O O . TYR A 1 133 ? -7.874 -1.484 -2.613 1.00 94.81 133 TYR A O 1
ATOM 1039 N N . LEU A 1 134 ? -8.239 -3.002 -4.234 1.00 95.81 134 LEU A N 1
ATOM 1040 C CA . LEU A 1 134 ? -7.624 -2.249 -5.321 1.00 95.81 134 LEU A CA 1
ATOM 1041 C C . LEU A 1 134 ? -8.702 -1.692 -6.247 1.00 95.81 134 LEU A C 1
ATOM 1043 O O . LEU A 1 134 ? -9.597 -2.428 -6.659 1.00 95.81 134 LEU A O 1
ATOM 1047 N N . THR A 1 135 ? -8.587 -0.422 -6.621 1.00 95.81 135 THR A N 1
ATOM 1048 C CA . THR A 1 135 ? -9.457 0.216 -7.618 1.00 95.81 135 THR A CA 1
ATOM 1049 C C . THR A 1 135 ? -8.657 0.761 -8.793 1.00 95.81 135 THR A C 1
ATOM 1051 O O . THR A 1 135 ? -7.507 1.163 -8.626 1.00 95.81 135 THR A O 1
ATOM 1054 N N . ASN A 1 136 ? -9.262 0.806 -9.978 1.00 92.50 136 ASN A N 1
ATOM 1055 C CA . ASN A 1 136 ? -8.710 1.513 -11.140 1.00 92.50 136 ASN A CA 1
ATOM 1056 C C . ASN A 1 136 ? -9.117 3.009 -11.150 1.00 92.50 136 ASN A C 1
ATOM 1058 O O . ASN A 1 136 ? -9.860 3.466 -10.281 1.00 92.50 136 ASN A O 1
ATOM 1062 N N . GLU A 1 137 ? -8.695 3.757 -12.175 1.00 88.25 137 GLU A N 1
ATOM 1063 C CA . GLU A 1 137 ? -9.075 5.169 -12.413 1.00 88.25 137 GLU A CA 1
ATOM 1064 C C . GLU A 1 137 ? -10.583 5.442 -12.440 1.00 88.25 137 GLU A C 1
ATOM 1066 O O . GLU A 1 137 ? -11.025 6.540 -12.110 1.00 88.25 137 GLU A O 1
ATOM 1071 N N . LYS A 1 138 ? -11.382 4.454 -12.848 1.00 90.38 138 LYS A N 1
ATOM 1072 C CA . LYS A 1 138 ? -12.844 4.563 -12.929 1.00 90.38 138 LYS A CA 1
ATOM 1073 C C . LYS A 1 138 ? -13.526 4.269 -11.590 1.00 90.38 138 LYS A C 1
ATOM 1075 O O . LYS A 1 138 ? -14.734 4.454 -11.482 1.00 90.38 138 LYS A O 1
ATOM 1080 N N . GLY A 1 139 ? -12.767 3.832 -10.584 1.00 90.38 139 GLY A N 1
ATOM 1081 C CA . GLY A 1 139 ? -13.277 3.389 -9.289 1.00 90.38 139 GLY A CA 1
ATOM 1082 C C . GLY A 1 139 ? -13.766 1.939 -9.271 1.00 90.38 139 GLY A C 1
ATOM 1083 O O . GLY A 1 139 ? -14.358 1.521 -8.279 1.00 90.38 139 GLY A O 1
ATOM 1084 N N . ASP A 1 140 ? -13.524 1.161 -10.331 1.00 94.50 140 ASP A N 1
ATOM 1085 C CA . ASP A 1 140 ? -13.909 -0.249 -10.359 1.00 94.50 140 ASP A CA 1
ATOM 1086 C C . ASP A 1 140 ? -12.946 -1.071 -9.504 1.00 94.50 140 ASP A C 1
ATOM 1088 O O . ASP A 1 140 ? -11.724 -0.937 -9.628 1.00 94.50 140 ASP A O 1
ATOM 1092 N N . ASN A 1 141 ? -13.497 -1.967 -8.686 1.00 94.31 141 ASN A N 1
ATOM 1093 C CA . ASN A 1 141 ? -12.703 -2.919 -7.921 1.00 94.31 141 ASN A CA 1
ATOM 1094 C C . ASN A 1 141 ? -12.033 -3.932 -8.853 1.00 94.31 141 ASN A C 1
ATOM 1096 O O . ASN A 1 141 ? -12.689 -4.565 -9.683 1.00 94.31 141 ASN A O 1
ATOM 1100 N N . ILE A 1 142 ? -10.734 -4.126 -8.665 1.00 93.06 142 ILE A N 1
ATOM 1101 C CA . ILE A 1 142 ? -9.924 -5.108 -9.381 1.00 93.06 142 ILE A CA 1
ATOM 1102 C C . ILE A 1 142 ? -9.186 -6.003 -8.382 1.00 93.06 142 ILE A C 1
ATOM 1104 O O . ILE A 1 142 ? -8.963 -5.632 -7.230 1.00 93.06 142 ILE A O 1
ATOM 1108 N N . ASP A 1 143 ? -8.825 -7.213 -8.810 1.00 91.06 143 ASP A N 1
ATOM 1109 C CA . ASP A 1 143 ? -8.145 -8.175 -7.939 1.00 91.06 143 ASP A CA 1
ATOM 1110 C C . ASP A 1 143 ? -6.759 -7.645 -7.533 1.00 91.06 143 ASP A C 1
ATOM 1112 O O . ASP A 1 143 ? -5.955 -7.237 -8.378 1.00 91.06 143 ASP A O 1
ATOM 1116 N N . MET A 1 144 ? -6.452 -7.697 -6.236 1.00 89.50 144 MET A N 1
ATOM 1117 C CA . MET A 1 144 ? -5.158 -7.299 -5.686 1.00 89.50 144 MET A CA 1
ATOM 1118 C C . MET A 1 144 ? -3.977 -8.080 -6.274 1.00 89.50 144 MET A C 1
ATOM 1120 O O . MET A 1 144 ? -2.883 -7.531 -6.420 1.00 89.50 144 MET A O 1
ATOM 1124 N N . ARG A 1 145 ? -4.196 -9.335 -6.689 1.00 88.62 145 ARG A N 1
ATOM 1125 C CA . ARG A 1 145 ? -3.183 -10.189 -7.331 1.00 88.62 145 ARG A CA 1
ATOM 1126 C C . ARG A 1 145 ? -2.645 -9.591 -8.627 1.00 88.62 145 ARG A C 1
ATOM 1128 O O . ARG A 1 145 ? -1.530 -9.920 -9.025 1.00 88.62 145 ARG A O 1
ATOM 1135 N N . THR A 1 146 ? -3.384 -8.682 -9.265 1.00 88.19 146 THR A N 1
ATOM 1136 C CA . THR A 1 146 ? -2.925 -7.995 -10.483 1.00 88.19 146 THR A CA 1
ATOM 1137 C C . THR A 1 146 ? -1.627 -7.217 -10.266 1.00 88.19 146 THR A C 1
ATOM 1139 O O . THR A 1 146 ? -0.817 -7.139 -11.190 1.00 88.19 146 THR A O 1
ATOM 1142 N N . LEU A 1 147 ? -1.364 -6.716 -9.051 1.00 88.94 147 LEU A N 1
ATOM 1143 C CA . LEU A 1 147 ? -0.122 -6.003 -8.740 1.00 88.94 147 LEU A CA 1
ATOM 1144 C C . LEU A 1 147 ? 1.121 -6.905 -8.738 1.00 88.94 147 LEU A C 1
ATOM 1146 O O . LEU A 1 147 ? 2.230 -6.409 -8.907 1.00 88.94 147 LEU A O 1
ATOM 1150 N N . THR A 1 148 ? 0.959 -8.225 -8.590 1.00 87.75 148 THR A N 1
ATOM 1151 C CA . THR A 1 148 ? 2.087 -9.182 -8.618 1.00 87.75 148 THR A CA 1
ATOM 1152 C C . THR A 1 148 ? 2.699 -9.331 -10.017 1.00 87.75 148 THR A C 1
ATOM 1154 O O . THR A 1 148 ? 3.823 -9.810 -10.170 1.00 87.75 148 THR A O 1
ATOM 1157 N N . HIS A 1 149 ? 1.962 -8.903 -11.044 1.00 84.25 149 HIS A N 1
ATOM 1158 C CA . HIS A 1 149 ? 2.344 -8.966 -12.454 1.00 84.25 149 HIS A CA 1
ATOM 1159 C C . HIS A 1 149 ? 2.612 -7.577 -13.050 1.00 84.25 149 HIS A C 1
ATOM 1161 O O . HIS A 1 149 ? 2.733 -7.437 -14.268 1.00 84.25 149 HIS A O 1
ATOM 1167 N N . ARG A 1 150 ? 2.669 -6.542 -12.207 1.00 86.31 150 ARG A N 1
ATOM 1168 C CA . ARG A 1 150 ? 2.822 -5.141 -12.603 1.00 86.31 150 ARG A CA 1
ATOM 1169 C C . ARG A 1 150 ? 4.005 -4.524 -11.881 1.00 86.31 150 ARG A C 1
ATOM 1171 O O . ARG A 1 150 ? 4.304 -4.877 -10.746 1.00 86.31 150 ARG A O 1
ATOM 1178 N N . TYR A 1 151 ? 4.644 -3.581 -12.554 1.00 86.75 151 TYR A N 1
ATOM 1179 C CA . TYR A 1 151 ? 5.632 -2.707 -11.947 1.00 86.75 151 TYR A CA 1
ATOM 1180 C C . TYR A 1 151 ? 4.963 -1.375 -11.642 1.00 86.75 151 TYR A C 1
ATOM 1182 O O . TYR A 1 151 ? 4.455 -0.727 -12.555 1.00 86.75 151 TYR A O 1
ATOM 1190 N N . CYS A 1 152 ? 4.947 -0.971 -10.378 1.00 87.75 152 CYS A N 1
ATOM 1191 C CA . CYS A 1 152 ? 4.280 0.248 -9.941 1.00 87.75 152 CYS A CA 1
ATOM 1192 C C . CYS A 1 152 ? 5.216 1.109 -9.103 1.00 87.75 152 CYS A C 1
ATOM 1194 O O . CYS A 1 152 ? 5.942 0.576 -8.269 1.00 87.75 152 CYS A O 1
ATOM 1196 N N . TYR A 1 153 ? 5.162 2.423 -9.276 1.00 86.50 153 TYR A N 1
ATOM 1197 C CA . TYR A 1 153 ? 5.688 3.349 -8.274 1.00 86.50 153 TYR A CA 1
ATOM 1198 C C . TYR A 1 153 ? 4.548 3.876 -7.410 1.00 86.50 153 TYR A C 1
ATOM 1200 O O . TYR A 1 153 ? 3.398 3.939 -7.856 1.00 86.50 153 TYR A O 1
ATOM 1208 N N . VAL A 1 154 ? 4.881 4.221 -6.170 1.00 86.25 154 VAL A N 1
ATOM 1209 C CA . VAL A 1 154 ? 3.982 4.934 -5.262 1.00 86.25 154 VAL A CA 1
ATOM 1210 C C . VAL A 1 154 ? 4.048 6.409 -5.641 1.00 86.25 154 VAL A C 1
ATOM 1212 O O . VAL A 1 154 ? 5.113 7.010 -5.544 1.00 86.25 154 VAL A O 1
ATOM 1215 N N . GLU A 1 155 ? 2.939 6.960 -6.128 1.00 84.62 155 GLU A N 1
ATOM 1216 C CA . GLU A 1 155 ? 2.853 8.362 -6.554 1.00 84.62 155 GLU A CA 1
ATOM 1217 C C . GLU A 1 155 ? 2.424 9.250 -5.388 1.00 84.62 155 GLU A C 1
ATOM 1219 O O . GLU A 1 155 ? 3.116 10.197 -5.028 1.00 84.62 155 GLU A O 1
ATOM 1224 N N . GLU A 1 156 ? 1.310 8.906 -4.742 1.00 83.81 156 GLU A N 1
ATOM 1225 C CA . GLU A 1 156 ? 0.789 9.673 -3.618 1.00 83.81 156 GLU A CA 1
ATOM 1226 C C . GLU A 1 156 ? 0.251 8.745 -2.530 1.00 83.81 156 GLU A C 1
ATOM 1228 O O . GLU A 1 156 ? -0.319 7.686 -2.787 1.00 83.81 156 GLU A O 1
ATOM 1233 N N . THR A 1 157 ? 0.414 9.162 -1.279 1.00 81.38 157 THR A N 1
ATOM 1234 C CA . THR A 1 157 ? -0.288 8.573 -0.142 1.00 81.38 157 THR A CA 1
ATOM 1235 C C . THR A 1 157 ? -1.204 9.619 0.462 1.00 81.38 157 THR A C 1
ATOM 1237 O O . THR A 1 157 ? -0.744 10.678 0.886 1.00 81.38 157 THR A O 1
ATOM 1240 N N . GLN A 1 158 ? -2.488 9.294 0.568 1.00 82.94 158 GLN A N 1
ATOM 1241 C CA . GLN A 1 158 ? -3.479 10.163 1.186 1.00 82.94 158 GLN A CA 1
ATOM 1242 C C . GLN A 1 158 ? -4.037 9.514 2.452 1.00 82.94 158 GLN A C 1
ATOM 1244 O O . GLN A 1 158 ? -4.484 8.365 2.452 1.00 82.94 158 GLN A O 1
ATOM 1249 N N . THR A 1 159 ? -4.051 10.289 3.533 1.00 79.00 159 THR A N 1
ATOM 1250 C CA . THR A 1 159 ? -4.632 9.891 4.816 1.00 79.00 159 THR A CA 1
ATOM 1251 C C . THR A 1 159 ? -5.911 10.673 5.040 1.00 79.00 159 THR A C 1
ATOM 1253 O O . THR A 1 159 ? -5.894 11.902 5.135 1.00 79.00 159 THR A O 1
ATOM 1256 N N . TYR A 1 160 ? -7.032 9.972 5.181 1.00 68.00 160 TYR A N 1
ATOM 1257 C CA . TYR A 1 160 ? -8.319 10.626 5.391 1.00 68.00 160 TYR A CA 1
ATOM 1258 C C . TYR A 1 160 ? -8.599 10.825 6.881 1.00 68.00 160 TYR A C 1
ATOM 1260 O O . TYR A 1 160 ? -8.312 9.972 7.725 1.00 68.00 160 TYR A O 1
ATOM 1268 N N . ALA A 1 161 ? -9.239 11.946 7.222 1.00 59.91 161 ALA A N 1
ATOM 1269 C CA . ALA A 1 161 ? -9.935 12.051 8.499 1.00 59.91 161 ALA A CA 1
ATOM 1270 C C . ALA A 1 161 ? -11.039 10.979 8.542 1.00 59.91 161 ALA A C 1
ATOM 1272 O O . ALA A 1 161 ? -11.711 10.740 7.541 1.00 59.91 161 ALA A O 1
ATOM 1273 N N . ARG A 1 162 ? -11.253 10.315 9.683 1.00 61.88 162 ARG A N 1
ATOM 1274 C CA . ARG A 1 162 ? -12.371 9.369 9.840 1.00 61.88 162 ARG A CA 1
ATOM 1275 C C . ARG A 1 162 ? -13.683 10.172 9.711 1.00 61.88 162 ARG A C 1
ATOM 1277 O O . ARG A 1 162 ? -14.080 10.874 10.634 1.00 61.88 162 ARG A O 1
ATOM 1284 N N . LEU A 1 163 ? -14.318 10.140 8.535 1.00 54.00 163 LEU A N 1
ATOM 1285 C CA . LEU A 1 163 ? -15.399 11.065 8.139 1.00 54.00 163 LEU A CA 1
ATOM 1286 C C . LEU A 1 163 ? -16.772 10.787 8.792 1.00 54.00 163 LEU A C 1
ATOM 1288 O O . LEU A 1 163 ? -17.719 11.542 8.565 1.00 54.00 163 LEU A O 1
ATOM 1292 N N . LYS A 1 164 ? -16.947 9.725 9.594 1.00 58.62 164 LYS A N 1
ATOM 1293 C CA . LYS A 1 164 ? -18.266 9.418 10.176 1.00 58.62 164 LYS A CA 1
ATOM 1294 C C . LYS A 1 164 ? -18.502 10.245 11.448 1.00 58.62 164 LYS A C 1
ATOM 1296 O O . LYS A 1 164 ? -17.910 9.986 12.491 1.00 58.62 164 LYS A O 1
ATOM 1301 N N . VAL A 1 165 ? -19.476 11.158 11.386 1.00 52.31 165 VAL A N 1
ATOM 1302 C CA . VAL A 1 165 ? -19.894 12.140 12.422 1.00 52.31 165 VAL A CA 1
ATOM 1303 C C . VAL A 1 165 ? -20.256 11.533 13.804 1.00 52.31 165 VAL A C 1
ATOM 1305 O O . VAL A 1 165 ? -20.508 12.261 14.758 1.00 52.31 165 VAL A O 1
ATOM 1308 N N . ARG A 1 166 ? -20.279 10.202 13.968 1.00 57.41 166 ARG A N 1
ATOM 1309 C CA . ARG A 1 166 ? -20.623 9.509 15.231 1.00 57.41 166 ARG A CA 1
ATOM 1310 C C . ARG A 1 166 ? -19.769 8.271 15.528 1.00 57.41 166 ARG A C 1
ATOM 1312 O O . ARG A 1 166 ? -20.196 7.411 16.298 1.00 57.41 166 ARG A O 1
ATOM 1319 N N . GLN A 1 167 ? -18.606 8.131 14.896 1.00 63.09 167 GLN A N 1
ATOM 1320 C CA . GLN A 1 167 ? -17.786 6.934 15.078 1.00 63.09 167 GLN A CA 1
ATOM 1321 C C . GLN A 1 167 ? -17.221 6.896 16.502 1.00 63.09 167 GLN A C 1
ATOM 1323 O O . GLN A 1 167 ? -16.544 7.823 16.945 1.00 63.09 167 GLN A O 1
ATOM 1328 N N . ARG A 1 168 ? -17.559 5.838 17.242 1.00 65.06 168 ARG A N 1
ATOM 1329 C CA . ARG A 1 168 ? -17.013 5.593 18.578 1.00 65.06 168 ARG A CA 1
ATOM 1330 C C . ARG A 1 168 ? -15.680 4.875 18.441 1.00 65.06 168 ARG A C 1
ATOM 1332 O O . ARG A 1 168 ? -15.501 4.097 17.508 1.00 65.06 168 ARG A O 1
ATOM 1339 N N . ARG A 1 169 ? -14.773 5.130 19.387 1.00 68.38 169 ARG A N 1
ATOM 1340 C CA . ARG A 1 169 ? -13.548 4.339 19.512 1.00 68.38 169 ARG A CA 1
ATOM 1341 C C . ARG A 1 169 ? -13.933 2.870 19.648 1.00 68.38 169 ARG A C 1
ATOM 1343 O O . ARG A 1 169 ? -14.813 2.577 20.467 1.00 68.38 169 ARG A O 1
ATOM 1350 N N . PRO A 1 170 ? -13.347 1.977 18.841 1.00 71.12 170 PRO A N 1
ATOM 1351 C CA . PRO A 1 170 ? -13.573 0.566 19.054 1.00 71.12 170 PRO A CA 1
ATOM 1352 C C . PRO A 1 170 ? -13.044 0.173 20.444 1.00 71.12 170 PRO A C 1
ATOM 1354 O O . PRO A 1 170 ? -12.063 0.757 20.913 1.00 71.12 170 PRO A O 1
ATOM 1357 N N . PRO A 1 171 ? -13.710 -0.763 21.140 1.00 79.94 171 PRO A N 1
ATOM 1358 C CA . PRO A 1 171 ? -13.217 -1.251 22.418 1.00 79.94 171 PRO A CA 1
ATOM 1359 C C . PRO A 1 171 ? -11.885 -1.970 22.205 1.00 79.94 171 PRO A C 1
ATOM 1361 O O . PRO A 1 171 ? -11.724 -2.680 21.213 1.00 79.94 171 PRO A O 1
ATOM 1364 N N . CYS A 1 172 ? -10.948 -1.803 23.136 1.00 83.88 172 CYS A N 1
ATOM 1365 C CA . CYS A 1 172 ? -9.744 -2.621 23.124 1.00 83.88 172 CYS A CA 1
ATOM 1366 C C . CYS A 1 172 ? -10.116 -4.057 23.488 1.00 83.88 172 CYS A C 1
ATOM 1368 O O . CYS A 1 172 ? -10.877 -4.290 24.430 1.00 83.88 172 CYS A O 1
ATOM 1370 N N . VAL A 1 173 ? -9.608 -4.994 22.704 1.00 83.44 173 VAL A N 1
ATOM 1371 C CA . VAL A 1 173 ? -9.844 -6.429 22.836 1.00 83.44 173 VAL A CA 1
ATOM 1372 C C . VAL A 1 173 ? -8.527 -7.116 23.164 1.00 83.44 173 VAL A C 1
ATOM 1374 O O . VAL A 1 173 ? -7.455 -6.580 22.883 1.00 83.44 173 VAL A O 1
ATOM 1377 N N . GLU A 1 174 ? -8.603 -8.287 23.783 1.00 81.12 174 GLU A N 1
ATOM 1378 C CA . GLU A 1 174 ? -7.425 -9.133 23.956 1.00 81.12 174 GLU A CA 1
ATOM 1379 C C . GLU A 1 174 ? -6.888 -9.535 22.581 1.00 81.12 174 GLU A C 1
ATOM 1381 O O . GLU A 1 174 ? -7.654 -9.860 21.669 1.00 81.12 174 GLU A O 1
ATOM 1386 N N . GLU A 1 175 ? -5.570 -9.464 22.427 1.00 76.62 175 GLU A N 1
ATOM 1387 C CA . GLU A 1 175 ? -4.882 -9.905 21.226 1.00 76.62 175 GLU A CA 1
ATOM 1388 C C . GLU A 1 175 ? -5.211 -11.385 20.989 1.00 76.62 175 GLU A C 1
ATOM 1390 O O . GLU A 1 175 ? -4.996 -12.210 21.885 1.00 76.62 175 GLU A O 1
ATOM 1395 N N . PRO A 1 176 ? -5.772 -11.743 19.819 1.00 64.44 176 PRO A N 1
ATOM 1396 C CA . PRO A 1 176 ? -6.090 -13.130 19.530 1.00 64.44 176 PRO A CA 1
ATOM 1397 C C . PRO A 1 176 ? -4.800 -13.954 19.583 1.00 64.44 176 PRO A C 1
ATOM 1399 O O . PRO A 1 176 ? -3.816 -13.632 18.922 1.00 64.44 176 PRO A O 1
ATOM 1402 N N . SER A 1 177 ? -4.800 -15.027 20.375 1.00 51.28 177 SER A N 1
ATOM 1403 C CA . SER A 1 177 ? -3.615 -15.832 20.707 1.00 51.28 177 SER A CA 1
ATOM 1404 C C . SER A 1 177 ? -3.040 -16.667 19.547 1.00 51.28 177 SER A C 1
ATOM 1406 O O . SER A 1 177 ? -2.274 -17.600 19.781 1.00 51.28 177 SER A O 1
ATOM 1408 N N . GLU A 1 178 ? -3.401 -16.383 18.299 1.00 52.78 178 GLU A N 1
ATOM 1409 C CA . GLU A 1 178 ? -3.077 -17.205 17.132 1.00 52.78 178 GLU A CA 1
ATOM 1410 C C . GLU A 1 178 ? -2.027 -16.543 16.236 1.00 52.78 178 GLU A C 1
ATOM 1412 O O . GLU A 1 178 ? -2.363 -16.036 15.178 1.00 52.78 178 GLU A O 1
ATOM 1417 N N . TRP A 1 179 ? -0.750 -16.581 16.635 1.00 45.91 179 TRP A N 1
ATOM 1418 C CA . TRP A 1 179 ? 0.401 -16.468 15.714 1.00 45.91 179 TRP A CA 1
ATOM 1419 C C . TRP A 1 179 ? 1.639 -17.212 16.256 1.00 45.91 179 TRP A C 1
ATOM 1421 O O . TRP A 1 179 ? 2.761 -16.715 16.229 1.00 45.91 179 TRP A O 1
ATOM 1431 N N . TYR A 1 180 ? 1.458 -18.453 16.717 1.00 41.31 180 TYR A N 1
ATOM 1432 C CA . TYR A 1 180 ? 2.547 -19.435 16.742 1.00 41.31 180 TYR A CA 1
ATOM 1433 C C . TYR A 1 180 ? 2.248 -20.524 15.712 1.00 41.31 180 TYR A C 1
ATOM 1435 O O . TYR A 1 180 ? 1.587 -21.507 16.009 1.00 41.31 180 TYR A O 1
ATOM 1443 N N . GLY A 1 181 ? 2.725 -20.268 14.492 1.00 42.03 181 GLY A N 1
ATOM 1444 C CA . GLY A 1 181 ? 3.062 -21.223 13.437 1.00 42.03 181 GLY A CA 1
ATOM 1445 C C . GLY A 1 181 ? 2.189 -22.463 13.244 1.00 42.03 181 GLY A C 1
ATOM 1446 O O . GLY A 1 181 ? 2.426 -23.482 13.877 1.00 42.03 181 GLY A O 1
ATOM 1447 N N . GLU A 1 182 ? 1.400 -22.456 12.173 1.00 31.81 182 GLU A N 1
ATOM 1448 C CA . GLU A 1 182 ? 1.366 -23.603 11.265 1.00 31.81 182 GLU A CA 1
ATOM 1449 C C . GLU A 1 182 ? 1.517 -23.088 9.826 1.00 31.81 182 GLU A C 1
ATOM 1451 O O . GLU A 1 182 ? 0.772 -22.195 9.411 1.00 31.81 182 GLU A O 1
ATOM 1456 N N . PRO A 1 183 ? 2.482 -23.591 9.033 1.00 40.03 183 PRO A N 1
ATOM 1457 C CA . PRO A 1 183 ? 2.388 -23.437 7.596 1.00 40.03 183 PRO A CA 1
ATOM 1458 C C . PRO A 1 183 ? 1.151 -24.220 7.159 1.00 40.03 183 PRO A C 1
ATOM 1460 O O . PRO A 1 183 ? 1.053 -25.418 7.425 1.00 40.03 183 PRO A O 1
ATOM 1463 N N . ALA A 1 184 ? 0.217 -23.560 6.476 1.00 35.91 184 ALA A N 1
ATOM 1464 C CA . ALA A 1 184 ? -0.804 -24.260 5.715 1.00 35.91 184 ALA A CA 1
ATOM 1465 C C . ALA A 1 184 ? -0.097 -25.046 4.599 1.00 35.91 184 ALA A C 1
ATOM 1467 O O . ALA A 1 184 ? 0.115 -24.553 3.494 1.00 35.91 184 ALA A O 1
ATOM 1468 N N . GLY A 1 185 ? 0.344 -26.261 4.919 1.00 38.16 185 GLY A N 1
ATOM 1469 C CA . GLY A 1 185 ? 0.455 -27.308 3.925 1.00 38.16 185 GLY A CA 1
ATOM 1470 C C . GLY A 1 185 ? -0.958 -27.612 3.461 1.00 38.16 185 GLY A C 1
ATOM 1471 O O . GLY A 1 185 ? -1.811 -27.838 4.310 1.00 38.16 185 GLY A O 1
ATOM 1472 N N . TRP A 1 186 ? -1.205 -27.454 2.164 1.00 40.44 186 TRP A N 1
ATOM 1473 C CA . TRP A 1 186 ? -1.783 -28.408 1.206 1.00 40.44 186 TRP A CA 1
ATOM 1474 C C . TRP A 1 186 ? -1.856 -27.700 -0.150 1.00 40.44 186 TRP A C 1
ATOM 1476 O O . TRP A 1 186 ? -2.499 -26.630 -0.233 1.00 40.44 186 TRP A O 1
#
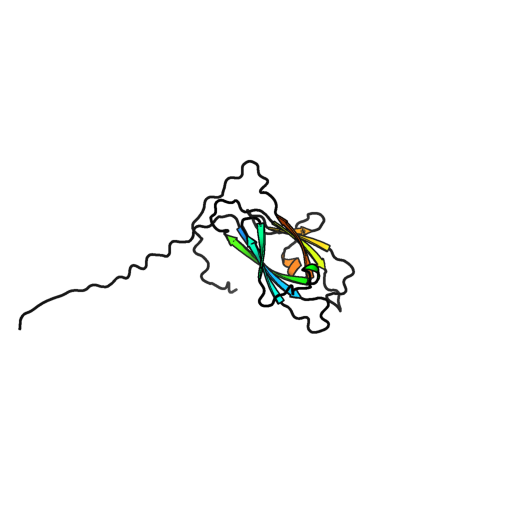
pLDDT: mean 74.48, std 17.84, range [31.81, 95.81]

Sequence (186 aa):
MFKTLTAAIAAMSLVLPSMAGLVSPDKGYQIHMDCTDPNYIGLAKKWPVTMTTGLSGEINFQSEDNWYGTERTQEDYMCVFRNLTSFHLPCADQLGKPITVDLRCTQPTLGNAFLTFSREMLRINLPVEGEAYLTNEKGDNIDMRTLTHRYCYVEETQTYARLKVRQRRPPCVEEPSEWYGEPAGW

Foldseek 3Di:
DDDDDDDDDPPPPPPPPPQFAWFALFKKKKWWKWKFQLPDPDPTDTWIKIWIAAQQGDIDIDTPDPPAPPPHDLQRMWIQTDDMDMDTHHDDPGGRWKKKWKKWKFAQDPPGHNPGPDTWIKIWTGGRPDDIFIAGPVRDTDDPCVSNRIIIGGDDMDTDDPPDPDDDRGDTDGGPPPDDDDDPDD

Secondary structure (DSSP, 8-state):
---------------PPP-PPEEEEEEEEEEEEEEE-TT--SS--EEEEEEEE-TTS-EEEEESS-SS-TT--GGG-EEEEEEEEEEEEE--SS----EEEEEEEEPPBTTBTT--S--EEEEEEE-SSS--EEEETT--EE-GGGGGG-EEEEEEEEE-----TTPPPPPPEEPPS--S------